Protein AF-A0A930T914-F1 (afdb_monomer)

Nearest PDB structures (foldseek):
  5yo5-assembly7_G  TM=3.899E-01  e=2.264E+00  Escherichia coli
  6xyn-assembly1_A-2  TM=3.194E-01  e=8.090E+00  Escherichia coli
  5jef-assembly1_A  TM=2.740E-01  e=6.271E+00  Escherichia coli K-12
  5iji-assembly1_A  TM=2.036E-01  e=5.382E+00  Escherichia coli

Foldseek 3Di:
DDPLLVVLVVLLVQLLVDDQPDPSNVVSLVVSVVSLVVVVLADDDDDDPPVLVVLLVVLLVVLSVVCSHPVNPPDDVVVHGPRVVSNVSSVVSSVVSVVVVVVVVVVVVVVPPPDDDPDDVVVPPQDDFDPVLVVVLVVVLLVCLACVVVCQQQVQAQDPQSLRTLSLVCCCCPVVVDDLVVSCVRSVHDSVSSVVSCVPPSVVVSVVSCVVRVCSDDPPPPD

Secondary structure (DSSP, 8-state):
--HHHHHHHHHHHHHHHSPTT-HHHHHHHHHHHHHHHHTT-S---SS--HHHHHHHHHHHHHHHHHHHHHHHHH--TTT--HHHHHHHHHHHHHHHHHHHHHHHHHHHHHHT-SS-----TTTTS-----HHHHHHHHHHHHHHHHH-TTSHHHH-EETTEEEEEHHHHHIIIIIS---HHHHHHHHTS-HHHHHHHIIIIIHHHHHHHHHHH---S------

Solvent-accessible surface area (backbone atoms only — not comparable to full-atom values): 12942 Å² total; per-residue (Å²): 130,62,67,68,55,53,53,52,50,54,40,48,54,56,28,61,72,38,61,86,90,34,72,64,22,55,51,37,47,52,52,44,52,50,54,52,65,71,62,74,73,66,75,72,79,75,95,63,58,75,66,53,51,52,32,43,54,54,16,48,50,49,43,54,55,53,39,76,77,38,47,80,80,72,62,56,77,90,82,45,52,65,68,61,53,50,36,51,50,32,54,52,40,26,54,49,40,51,50,47,55,51,50,52,52,50,56,50,54,66,69,64,75,67,75,95,69,93,78,59,74,74,84,67,56,75,64,79,78,51,66,67,59,54,52,50,40,49,52,50,49,55,47,44,55,73,63,34,87,85,39,63,34,54,71,43,39,56,84,87,42,66,63,41,9,33,27,56,52,45,45,40,43,74,73,68,62,50,51,64,68,56,52,18,65,72,39,71,48,55,48,69,59,50,57,53,44,35,71,72,43,40,51,50,56,51,46,53,51,40,68,78,62,49,66,77,58,78,77,80,78,84,123

Mean predicted aligned error: 17.09 Å

Radius of gyration: 27.43 Å; Cα contacts (8 Å, |Δi|>4): 163; chains: 1; bounding box: 50×57×72 Å

pLDDT: mean 84.96, std 15.15, range [31.19, 97.81]

Structure (mmCIF, N/CA/C/O backbone):
data_AF-A0A930T914-F1
#
_entry.id   AF-A0A930T914-F1
#
loop_
_atom_site.group_PDB
_atom_site.id
_atom_site.type_symbol
_atom_site.label_atom_id
_atom_site.label_alt_id
_atom_site.label_comp_id
_atom_site.label_asym_id
_atom_site.label_entity_id
_atom_site.label_seq_id
_atom_site.pdbx_PDB_ins_code
_atom_site.Cartn_x
_atom_site.Cartn_y
_atom_site.Cartn_z
_atom_site.occupancy
_atom_site.B_iso_or_equiv
_atom_site.auth_seq_id
_atom_site.auth_comp_id
_atom_site.auth_asym_id
_atom_site.auth_atom_id
_atom_site.pdbx_PDB_model_num
ATOM 1 N N . MET A 1 1 ? 21.175 -7.916 -32.414 1.00 54.41 1 MET A N 1
ATOM 2 C CA . MET A 1 1 ? 19.823 -7.961 -31.813 1.00 54.41 1 MET A CA 1
ATOM 3 C C . MET A 1 1 ? 20.025 -8.179 -30.327 1.00 54.41 1 MET A C 1
ATOM 5 O O . MET A 1 1 ? 20.777 -9.067 -29.967 1.00 54.41 1 MET A O 1
ATOM 9 N N . ASP A 1 2 ? 19.484 -7.293 -29.503 1.00 83.06 2 ASP A N 1
ATOM 10 C CA . ASP A 1 2 ? 19.687 -7.258 -28.051 1.00 83.06 2 ASP A CA 1
ATOM 11 C C . ASP A 1 2 ? 19.018 -8.478 -27.388 1.00 83.06 2 ASP A C 1
ATOM 13 O O . ASP A 1 2 ? 17.810 -8.666 -27.541 1.00 83.06 2 ASP A O 1
ATOM 17 N N . GLU A 1 3 ? 19.802 -9.324 -26.713 1.00 88.44 3 GLU A N 1
ATOM 18 C CA . GLU A 1 3 ? 19.377 -10.609 -26.127 1.00 88.44 3 GLU A CA 1
ATOM 19 C C . GLU A 1 3 ? 18.176 -10.449 -25.185 1.00 88.44 3 GLU A C 1
ATOM 21 O O . GLU A 1 3 ? 17.218 -11.222 -25.247 1.00 88.44 3 GLU A O 1
ATOM 26 N N . LEU A 1 4 ? 18.154 -9.356 -24.416 1.00 89.88 4 LEU A N 1
ATOM 27 C CA . LEU A 1 4 ? 17.032 -8.996 -23.554 1.00 89.88 4 LEU A CA 1
ATOM 28 C C . LEU A 1 4 ? 15.745 -8.760 -24.357 1.00 89.88 4 LEU A C 1
ATOM 30 O O . LEU A 1 4 ? 14.671 -9.210 -23.966 1.00 89.88 4 LEU A O 1
ATOM 34 N N . ASN A 1 5 ? 15.829 -8.067 -25.496 1.00 89.44 5 ASN A N 1
ATOM 35 C CA . ASN A 1 5 ? 14.653 -7.796 -26.326 1.00 89.44 5 ASN A CA 1
ATOM 36 C C . ASN A 1 5 ? 14.109 -9.073 -26.977 1.00 89.44 5 ASN A C 1
ATOM 38 O O . ASN A 1 5 ? 12.898 -9.182 -27.168 1.00 89.44 5 ASN A O 1
ATOM 42 N N . LEU A 1 6 ? 14.976 -10.038 -27.298 1.00 90.25 6 LEU A N 1
ATOM 43 C CA . LEU A 1 6 ? 14.548 -11.347 -27.789 1.00 90.25 6 LEU A CA 1
ATOM 44 C C . LEU A 1 6 ? 13.853 -12.150 -26.682 1.00 90.25 6 LEU A C 1
ATOM 46 O O . LEU A 1 6 ? 12.760 -12.669 -26.904 1.00 90.25 6 LEU A O 1
ATOM 50 N N . GLN A 1 7 ? 14.436 -12.186 -25.481 1.00 94.06 7 GLN A N 1
ATOM 51 C CA . GLN A 1 7 ? 13.843 -12.853 -24.322 1.00 94.06 7 GLN A CA 1
ATOM 52 C C . GLN A 1 7 ? 12.466 -12.273 -23.976 1.00 94.06 7 GLN A C 1
ATOM 54 O O . GLN A 1 7 ? 11.507 -13.018 -23.782 1.00 94.06 7 GLN A O 1
ATOM 59 N N . LEU A 1 8 ? 12.339 -10.942 -23.951 1.00 93.12 8 LEU A N 1
ATOM 60 C CA . LEU A 1 8 ? 11.068 -10.272 -23.678 1.00 93.12 8 LEU A CA 1
ATOM 61 C C . LEU A 1 8 ? 10.014 -10.595 -24.740 1.00 93.12 8 LEU A C 1
ATOM 63 O O . LEU A 1 8 ? 8.863 -10.826 -24.391 1.00 93.12 8 LEU A O 1
ATOM 67 N N . ARG A 1 9 ? 10.392 -10.684 -26.022 1.00 91.81 9 ARG A N 1
ATOM 68 C CA . ARG A 1 9 ? 9.462 -11.089 -27.090 1.00 91.81 9 ARG A CA 1
ATOM 69 C C . ARG A 1 9 ? 8.908 -12.497 -26.879 1.00 91.81 9 ARG A C 1
ATOM 71 O O . ARG A 1 9 ? 7.701 -12.676 -27.015 1.00 91.81 9 ARG A O 1
ATOM 78 N N . LEU A 1 10 ? 9.757 -13.461 -26.524 1.00 93.75 10 LEU A N 1
ATOM 79 C CA . LEU A 1 10 ? 9.321 -14.835 -26.247 1.00 93.75 10 LEU A CA 1
ATOM 80 C C . LEU A 1 10 ? 8.371 -14.890 -25.044 1.00 93.75 10 LEU A C 1
ATOM 82 O O . LEU A 1 10 ? 7.327 -15.531 -25.114 1.00 93.75 10 LEU A O 1
ATOM 86 N N . LEU A 1 11 ? 8.685 -14.155 -23.974 1.00 94.56 11 LEU A N 1
ATOM 87 C CA . LEU A 1 11 ? 7.829 -14.079 -22.786 1.00 94.56 11 LEU A CA 1
ATOM 88 C C . LEU A 1 11 ? 6.469 -13.439 -23.090 1.00 94.56 11 LEU A C 1
ATOM 90 O O . LEU A 1 11 ? 5.456 -13.880 -22.562 1.00 94.56 11 LEU A O 1
ATOM 94 N N . ILE A 1 12 ? 6.416 -12.431 -23.962 1.00 93.38 12 ILE A N 1
ATOM 95 C CA . ILE A 1 12 ? 5.148 -11.813 -24.379 1.00 93.38 12 ILE A CA 1
ATOM 96 C C . ILE A 1 12 ? 4.315 -12.788 -25.209 1.00 93.38 12 ILE A C 1
ATOM 98 O O . ILE A 1 12 ? 3.110 -12.888 -24.999 1.00 93.38 12 ILE A O 1
ATOM 102 N N . GLN A 1 13 ? 4.939 -13.528 -26.130 1.00 93.06 13 GLN A N 1
ATOM 103 C CA . GLN A 1 13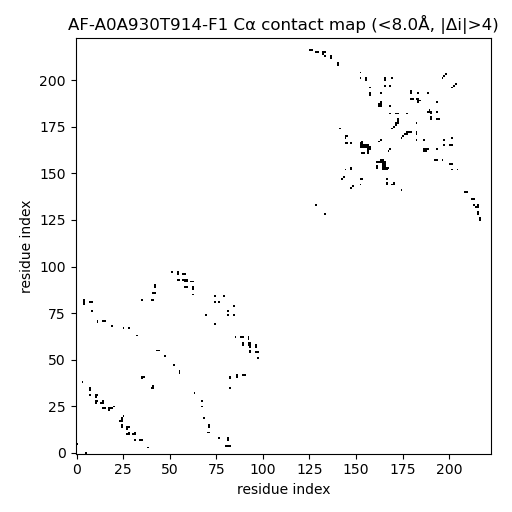 ? 4.245 -14.570 -26.891 1.00 93.06 13 GLN A CA 1
ATOM 104 C C . GLN A 1 13 ? 3.670 -15.645 -25.965 1.00 93.06 13 GLN A C 1
ATOM 106 O O . GLN A 1 13 ? 2.521 -16.045 -26.138 1.00 93.06 13 GLN A O 1
ATOM 111 N N . GLU A 1 14 ? 4.432 -16.058 -24.950 1.00 94.00 14 GLU A N 1
ATOM 112 C CA . GLU A 1 14 ? 3.956 -16.973 -23.914 1.00 94.00 14 GLU A CA 1
ATOM 113 C C . GLU A 1 14 ? 2.756 -16.380 -23.156 1.00 94.00 14 GLU A C 1
ATOM 115 O O . GLU A 1 14 ? 1.712 -17.023 -23.064 1.00 94.00 14 GLU A O 1
ATOM 120 N N . VAL A 1 15 ? 2.857 -15.135 -22.678 1.00 93.38 15 VAL A N 1
ATOM 121 C CA . VAL A 1 15 ? 1.758 -14.426 -21.997 1.00 93.38 15 VAL A CA 1
ATOM 122 C C . VAL A 1 15 ? 0.490 -14.415 -22.851 1.00 93.38 15 VAL A C 1
ATOM 124 O O . VAL A 1 15 ? -0.580 -14.765 -22.355 1.00 93.38 15 VAL A O 1
ATOM 127 N N . CYS A 1 16 ? 0.608 -14.062 -24.131 1.00 92.19 16 CYS A N 1
ATOM 128 C CA . CYS A 1 16 ? -0.533 -13.924 -25.035 1.00 92.19 16 CYS A CA 1
ATOM 129 C C . CYS A 1 16 ? -1.087 -15.255 -25.554 1.00 92.19 16 CYS A C 1
ATOM 131 O O . CYS A 1 16 ? -2.141 -15.264 -26.184 1.00 92.19 16 CYS A O 1
ATOM 133 N N . SER A 1 17 ? -0.419 -16.376 -25.268 1.00 93.06 17 SER A N 1
ATOM 134 C CA . SER A 1 17 ? -0.943 -17.717 -25.549 1.00 93.06 17 SER A CA 1
ATOM 135 C C . SER A 1 17 ? -1.957 -18.201 -24.504 1.00 93.06 17 SER A C 1
ATOM 137 O O . SER A 1 17 ? -2.730 -19.122 -24.769 1.00 93.06 17 SER A O 1
ATOM 139 N N . TYR A 1 18 ? -1.979 -17.583 -23.317 1.00 92.75 18 TYR A N 1
ATOM 140 C CA . TYR A 1 18 ? -2.884 -17.948 -22.231 1.00 92.75 18 TYR A CA 1
ATOM 141 C C . TYR A 1 18 ? -4.142 -17.076 -22.204 1.00 92.75 18 TYR A C 1
ATOM 143 O O . TYR A 1 18 ? -4.105 -15.883 -22.495 1.00 92.75 18 TYR A O 1
ATOM 151 N N . ALA A 1 19 ? -5.258 -17.657 -21.754 1.00 88.00 19 ALA A N 1
ATOM 152 C CA . ALA A 1 19 ? -6.490 -16.907 -21.534 1.00 88.00 19 ALA A CA 1
ATOM 153 C C . ALA A 1 19 ? -6.285 -15.805 -20.469 1.00 88.00 19 ALA A C 1
ATOM 155 O O . ALA A 1 19 ? -5.684 -16.094 -19.416 1.00 88.00 19 ALA A O 1
ATOM 156 N N . PRO A 1 20 ? -6.813 -14.582 -20.688 1.00 83.50 20 PRO A N 1
ATOM 157 C CA . PRO A 1 20 ? -6.762 -13.507 -19.702 1.00 83.50 20 PRO A CA 1
ATOM 158 C C . PRO A 1 20 ? -7.275 -13.964 -18.330 1.00 83.50 20 PRO A C 1
ATOM 160 O O . PRO A 1 20 ? -8.190 -14.779 -18.231 1.00 83.50 20 PRO A O 1
ATOM 163 N N . ALA A 1 21 ? -6.662 -13.458 -17.258 1.00 80.50 21 ALA A N 1
ATOM 164 C CA . ALA A 1 21 ? -6.973 -13.782 -15.857 1.00 80.50 21 ALA A CA 1
ATOM 165 C C . ALA A 1 21 ? -6.727 -15.241 -15.397 1.00 80.50 21 ALA A C 1
ATOM 167 O O . ALA A 1 21 ? -6.875 -15.541 -14.205 1.00 80.50 21 ALA A O 1
ATOM 168 N N . SER A 1 22 ? -6.264 -16.140 -16.273 1.00 90.12 22 SER A N 1
ATOM 169 C CA . SER A 1 22 ? -5.837 -17.485 -15.866 1.00 90.12 22 SER A CA 1
ATOM 170 C C . SER A 1 22 ? -4.633 -17.450 -14.909 1.00 90.12 22 SER A C 1
ATOM 172 O O . SER A 1 22 ? -3.899 -16.460 -14.792 1.00 90.12 22 SER A O 1
ATOM 174 N N . ARG A 1 23 ? -4.409 -18.546 -14.172 1.00 90.94 23 ARG A N 1
ATOM 175 C CA . ARG A 1 23 ? -3.237 -18.671 -13.288 1.00 90.94 23 ARG A CA 1
ATOM 176 C C . ARG A 1 23 ? -1.934 -18.615 -14.093 1.00 90.94 23 ARG A C 1
ATOM 178 O O . ARG A 1 23 ? -0.995 -17.951 -13.664 1.00 90.94 23 ARG A O 1
ATOM 185 N N . GLN A 1 24 ? -1.917 -19.271 -15.247 1.00 91.81 24 GLN A N 1
ATOM 186 C CA . GLN A 1 24 ? -0.792 -19.340 -16.172 1.00 91.81 24 GLN A CA 1
ATOM 187 C C . GLN A 1 24 ? -0.463 -17.954 -16.729 1.00 91.81 24 GLN A C 1
ATOM 189 O O . GLN A 1 24 ? 0.686 -17.531 -16.653 1.00 91.81 24 GLN A O 1
ATOM 194 N N . TYR A 1 25 ? -1.482 -17.196 -17.150 1.00 90.69 25 TYR A N 1
ATOM 195 C CA . TYR A 1 25 ? -1.320 -15.806 -17.578 1.00 90.69 25 TYR A CA 1
ATOM 196 C C . TYR A 1 25 ? -0.662 -14.953 -16.486 1.00 90.69 25 TYR A C 1
ATOM 198 O O . TYR A 1 25 ? 0.358 -14.307 -16.720 1.00 90.69 25 TYR A O 1
ATOM 206 N N . ARG A 1 26 ? -1.176 -15.011 -15.248 1.00 89.62 26 ARG A N 1
ATOM 207 C CA . ARG A 1 26 ? -0.593 -14.267 -14.115 1.00 89.62 26 ARG A CA 1
ATOM 208 C C . ARG A 1 26 ? 0.855 -14.671 -13.831 1.00 89.62 26 ARG A C 1
ATOM 210 O O . ARG A 1 26 ? 1.675 -13.816 -13.507 1.00 89.62 26 ARG A O 1
ATOM 217 N N . GLN A 1 27 ? 1.184 -15.958 -13.931 1.00 91.94 27 GLN A N 1
ATOM 218 C CA . GLN A 1 27 ? 2.552 -16.445 -13.735 1.00 91.94 27 GLN A CA 1
ATOM 219 C C . GLN A 1 27 ? 3.498 -15.955 -14.839 1.00 91.94 27 GLN A C 1
ATOM 221 O O . GLN A 1 27 ? 4.574 -15.449 -14.516 1.00 91.94 27 GLN A O 1
ATOM 226 N N . ALA A 1 28 ? 3.082 -16.040 -16.103 1.00 92.62 28 ALA A N 1
ATOM 227 C CA . ALA A 1 28 ? 3.863 -15.596 -17.254 1.00 92.62 28 ALA A CA 1
ATOM 228 C C . ALA A 1 28 ? 4.108 -14.076 -17.226 1.00 92.62 28 ALA A C 1
ATOM 230 O O . ALA A 1 28 ? 5.249 -13.629 -17.359 1.00 92.62 28 ALA A O 1
ATOM 231 N N . VAL A 1 29 ? 3.074 -13.278 -16.927 1.00 92.00 29 VAL A N 1
ATOM 232 C CA . VAL A 1 29 ? 3.199 -11.817 -16.779 1.00 92.00 29 VAL A CA 1
ATOM 233 C C . VAL A 1 29 ? 4.169 -11.466 -15.652 1.00 92.00 29 VAL A C 1
ATOM 235 O O . VAL A 1 29 ? 5.064 -10.645 -15.840 1.00 92.00 29 VAL A O 1
ATOM 238 N N . ASN A 1 30 ? 4.051 -12.116 -14.490 1.00 91.56 30 ASN A N 1
ATOM 239 C CA . ASN A 1 30 ? 4.968 -11.884 -13.373 1.00 91.56 30 ASN A CA 1
ATOM 240 C C . ASN A 1 30 ? 6.416 -12.256 -13.714 1.00 91.56 30 ASN A C 1
ATOM 242 O O . ASN A 1 30 ? 7.343 -11.581 -13.267 1.00 91.56 30 ASN A O 1
ATOM 246 N N . ASN A 1 31 ? 6.631 -13.316 -14.497 1.00 92.19 31 ASN A N 1
ATOM 247 C CA . ASN A 1 31 ? 7.965 -13.692 -14.956 1.00 92.19 31 ASN A CA 1
ATOM 248 C C . ASN A 1 31 ? 8.567 -12.605 -15.859 1.00 92.19 31 ASN A C 1
ATOM 250 O O . ASN A 1 31 ? 9.677 -12.134 -15.615 1.00 92.19 31 ASN A O 1
ATOM 254 N N . MET A 1 32 ? 7.791 -12.134 -16.835 1.00 93.69 32 MET A N 1
ATOM 255 C CA . MET A 1 32 ? 8.182 -11.036 -17.716 1.00 93.69 32 MET A CA 1
ATOM 256 C C . MET A 1 32 ? 8.522 -9.758 -16.936 1.00 93.69 32 MET A C 1
ATOM 258 O O . MET A 1 32 ? 9.586 -9.177 -17.148 1.00 93.69 32 MET A O 1
ATOM 262 N N . LEU A 1 33 ? 7.677 -9.355 -15.982 1.00 91.69 33 LEU A N 1
ATOM 263 C CA . LEU A 1 33 ? 7.922 -8.186 -15.129 1.00 91.69 33 LEU A CA 1
ATOM 264 C C . LEU A 1 33 ? 9.230 -8.307 -14.335 1.00 91.69 33 LEU A C 1
ATOM 266 O O . LEU A 1 33 ? 9.988 -7.342 -14.257 1.00 91.69 33 LEU A O 1
ATOM 270 N N . ARG A 1 34 ? 9.551 -9.493 -13.803 1.00 92.69 34 ARG A N 1
ATOM 271 C CA . ARG A 1 34 ? 10.827 -9.726 -13.101 1.00 92.69 34 ARG A CA 1
ATOM 272 C C . ARG A 1 34 ? 12.037 -9.561 -14.013 1.00 92.69 34 ARG A C 1
ATOM 274 O O . ARG A 1 34 ? 13.038 -9.009 -13.566 1.00 92.69 34 ARG A O 1
ATOM 281 N N . VAL A 1 35 ? 11.962 -10.031 -15.260 1.00 92.81 35 VAL A N 1
ATOM 282 C CA . VAL A 1 35 ? 13.047 -9.867 -16.243 1.00 92.81 35 VAL A CA 1
ATOM 283 C C . VAL A 1 35 ? 13.274 -8.386 -16.545 1.00 92.81 35 VAL A C 1
ATOM 285 O O . VAL A 1 35 ? 14.413 -7.924 -16.519 1.00 92.81 35 VAL A O 1
ATOM 288 N N . ILE A 1 36 ? 12.198 -7.619 -16.743 1.00 91.62 36 ILE A N 1
ATOM 289 C CA . ILE A 1 36 ? 12.276 -6.171 -16.991 1.00 91.62 36 ILE A CA 1
ATOM 290 C C . ILE A 1 36 ? 12.912 -5.455 -15.795 1.00 91.62 36 ILE A C 1
ATOM 292 O O . ILE A 1 36 ? 13.871 -4.707 -15.972 1.00 91.62 36 ILE A O 1
ATOM 296 N N . LEU A 1 37 ? 12.436 -5.728 -14.577 1.00 90.12 37 LEU A N 1
ATOM 297 C CA . LEU A 1 37 ? 12.942 -5.106 -13.348 1.00 90.12 37 LEU A CA 1
ATOM 298 C C . LEU A 1 37 ? 14.424 -5.411 -13.099 1.00 90.12 37 LEU A C 1
ATOM 300 O O . LEU A 1 37 ? 15.195 -4.516 -12.765 1.00 90.12 37 LEU A O 1
ATOM 304 N N . ARG A 1 38 ? 14.847 -6.661 -13.315 1.00 92.44 38 ARG A N 1
ATOM 305 C CA . ARG A 1 38 ? 16.246 -7.081 -13.133 1.00 92.44 38 ARG A CA 1
ATOM 306 C C . ARG A 1 38 ? 17.182 -6.587 -14.228 1.00 92.44 38 ARG A C 1
ATOM 308 O O . ARG A 1 38 ? 18.391 -6.621 -14.033 1.00 92.44 38 ARG A O 1
ATOM 315 N N . SER A 1 39 ? 16.651 -6.133 -15.362 1.00 91.19 39 SER A N 1
ATOM 316 C CA . SER A 1 39 ? 17.482 -5.666 -16.471 1.00 91.19 39 SER A CA 1
ATOM 317 C C . SER A 1 39 ? 18.280 -4.403 -16.145 1.00 91.19 39 SER A C 1
ATOM 319 O O . SER A 1 39 ? 19.276 -4.140 -16.810 1.00 91.19 39 SER A O 1
ATOM 321 N N . GLY A 1 40 ? 17.829 -3.592 -15.178 1.00 89.56 40 GLY A N 1
ATOM 322 C CA . GLY A 1 40 ? 18.419 -2.281 -14.889 1.00 89.56 40 GLY A CA 1
ATOM 323 C C . GLY A 1 40 ? 18.239 -1.247 -16.012 1.00 89.56 40 GLY A C 1
ATOM 324 O O . GLY A 1 40 ? 18.857 -0.190 -15.970 1.00 89.56 40 GLY A O 1
ATOM 325 N N . ARG A 1 41 ? 17.407 -1.535 -17.026 1.00 91.56 41 ARG A N 1
ATOM 326 C CA . ARG A 1 41 ? 17.217 -0.693 -18.227 1.00 91.56 41 ARG A CA 1
ATOM 327 C C . ARG A 1 41 ? 15.860 0.007 -18.285 1.00 91.56 41 ARG A C 1
ATOM 329 O O . ARG A 1 41 ? 15.444 0.493 -19.342 1.00 91.56 41 ARG A O 1
ATOM 336 N N . ILE A 1 42 ? 15.167 0.038 -17.152 1.00 93.44 42 ILE A N 1
ATOM 337 C CA . ILE A 1 42 ? 13.964 0.843 -16.979 1.00 93.44 42 ILE A CA 1
ATOM 338 C C . ILE A 1 42 ? 14.386 2.309 -16.967 1.00 93.44 42 ILE A C 1
ATOM 340 O O . ILE A 1 42 ? 15.343 2.683 -16.289 1.00 93.44 42 ILE A O 1
ATOM 344 N N . TRP A 1 43 ? 13.691 3.123 -17.755 1.00 93.81 43 TRP A N 1
ATOM 345 C CA . TRP A 1 43 ? 13.907 4.562 -17.760 1.00 93.81 43 TRP A CA 1
ATOM 346 C C . TRP A 1 43 ? 13.696 5.129 -16.354 1.00 93.81 43 TRP A C 1
ATOM 348 O O . TRP A 1 43 ? 12.701 4.813 -15.713 1.00 93.81 43 TRP A O 1
ATOM 358 N N . ARG A 1 44 ? 14.607 5.995 -15.908 1.00 90.12 44 ARG A N 1
ATOM 359 C CA . ARG A 1 44 ? 14.475 6.780 -14.679 1.00 90.12 44 ARG A CA 1
ATOM 360 C C . ARG A 1 44 ? 14.642 8.267 -15.005 1.00 90.12 44 ARG A C 1
ATOM 362 O O . ARG A 1 44 ? 15.438 8.595 -15.895 1.00 90.12 44 ARG A O 1
ATOM 369 N N . PRO A 1 45 ? 13.919 9.168 -14.317 1.00 86.62 45 PRO A N 1
ATOM 370 C CA . PRO A 1 45 ? 14.198 10.595 -14.394 1.00 86.62 45 PRO A CA 1
ATOM 371 C C . PRO A 1 45 ? 15.622 10.878 -13.891 1.00 86.62 45 PRO A C 1
ATOM 373 O O . PRO A 1 45 ? 16.227 10.075 -13.176 1.00 86.62 45 PRO A O 1
ATOM 376 N N . ARG A 1 46 ? 16.190 12.020 -14.294 1.00 80.81 46 ARG A N 1
ATOM 377 C CA . ARG A 1 46 ? 17.425 12.506 -13.658 1.00 80.81 46 ARG A CA 1
ATOM 378 C C . ARG A 1 46 ? 17.134 12.753 -12.179 1.00 80.81 46 ARG A C 1
ATOM 380 O O . ARG A 1 46 ? 16.010 13.117 -11.872 1.00 80.81 46 ARG A O 1
ATOM 387 N N . ALA A 1 47 ? 18.132 12.541 -11.317 1.00 67.38 47 ALA A N 1
ATOM 388 C CA . ALA A 1 47 ? 17.996 12.678 -9.866 1.00 67.38 47 ALA A CA 1
ATOM 389 C C . ALA A 1 47 ? 17.200 13.944 -9.508 1.00 67.38 47 ALA A C 1
ATOM 391 O O . ALA A 1 47 ? 17.680 15.058 -9.730 1.00 67.38 47 ALA A O 1
ATOM 392 N N . GLY A 1 48 ? 15.971 13.726 -9.045 1.00 64.62 48 GLY A N 1
ATOM 393 C CA . GLY A 1 48 ? 15.022 14.755 -8.648 1.00 64.62 48 GLY A CA 1
ATOM 394 C C . GLY A 1 48 ? 14.953 14.874 -7.131 1.00 64.62 48 GLY A C 1
ATOM 395 O O . GLY A 1 48 ? 15.697 14.211 -6.403 1.00 64.62 48 GLY A O 1
ATOM 396 N N . ASP A 1 49 ? 14.063 15.731 -6.645 1.00 72.94 49 ASP A N 1
ATOM 397 C CA . ASP A 1 49 ? 13.747 15.781 -5.220 1.00 72.94 49 ASP A CA 1
ATOM 398 C C . ASP A 1 49 ? 12.954 14.533 -4.766 1.00 72.94 49 ASP A C 1
ATOM 400 O O . ASP A 1 49 ? 12.571 13.669 -5.560 1.00 72.94 49 ASP A O 1
ATOM 404 N N . VAL A 1 50 ? 12.703 14.422 -3.458 1.00 75.88 50 VAL A N 1
ATOM 405 C CA . VAL A 1 50 ? 11.960 13.290 -2.870 1.00 75.88 50 VAL A CA 1
ATOM 406 C C . VAL A 1 50 ? 10.564 13.132 -3.494 1.00 75.88 50 VAL A C 1
ATOM 408 O O . VAL A 1 50 ? 10.067 12.012 -3.607 1.00 75.88 50 VAL A O 1
ATOM 411 N N . TYR A 1 51 ? 9.931 14.223 -3.937 1.00 77.88 51 TYR A N 1
ATOM 412 C CA . TYR A 1 51 ? 8.610 14.167 -4.564 1.00 77.88 51 TYR A CA 1
ATOM 413 C C . TYR A 1 51 ? 8.665 13.554 -5.960 1.00 77.88 51 TYR A C 1
ATOM 415 O O . TYR A 1 51 ? 7.774 12.782 -6.322 1.00 77.88 51 TYR A O 1
ATOM 423 N N . GLU A 1 52 ? 9.699 13.863 -6.738 1.00 80.69 52 GLU A N 1
ATOM 424 C CA . GLU A 1 52 ? 9.899 13.255 -8.050 1.00 80.69 52 GLU A CA 1
ATOM 425 C C . GLU A 1 52 ? 10.148 11.743 -7.956 1.00 80.69 52 GLU A C 1
ATOM 427 O O . GLU A 1 52 ? 9.624 11.005 -8.791 1.00 80.69 52 GLU A O 1
ATOM 432 N N . GLU A 1 53 ? 10.852 11.264 -6.923 1.00 84.62 53 GLU A N 1
ATOM 433 C CA . GLU A 1 53 ? 11.034 9.820 -6.696 1.00 84.62 53 GLU A CA 1
ATOM 434 C C . GLU A 1 53 ? 9.703 9.135 -6.345 1.00 84.62 53 GLU A C 1
ATOM 436 O O . GLU A 1 53 ? 9.376 8.090 -6.907 1.00 84.62 53 GLU A O 1
ATOM 441 N N . ILE A 1 54 ? 8.874 9.753 -5.493 1.00 86.69 54 ILE A N 1
ATOM 442 C CA . ILE A 1 54 ? 7.531 9.235 -5.175 1.00 86.69 54 ILE A CA 1
ATOM 443 C C . ILE A 1 54 ? 6.665 9.157 -6.442 1.00 86.69 54 ILE A C 1
ATOM 445 O O . ILE A 1 54 ? 6.001 8.147 -6.682 1.00 86.69 54 ILE A O 1
ATOM 449 N N . CYS A 1 55 ? 6.691 10.197 -7.282 1.00 88.75 55 CYS A N 1
ATOM 450 C CA . CYS A 1 55 ? 5.953 10.208 -8.548 1.00 88.75 55 CYS A CA 1
ATOM 451 C C . CYS A 1 55 ? 6.457 9.131 -9.516 1.00 88.75 55 CYS A C 1
ATOM 453 O O . CYS A 1 55 ? 5.667 8.546 -10.259 1.00 88.75 55 CYS A O 1
ATOM 455 N N . TYR A 1 56 ? 7.763 8.869 -9.525 1.00 92.94 56 TYR A N 1
ATOM 456 C CA . TYR A 1 56 ? 8.360 7.818 -10.337 1.00 92.94 56 TYR A CA 1
ATOM 457 C C . TYR A 1 56 ? 7.900 6.422 -9.902 1.00 92.94 56 TYR A C 1
ATOM 459 O O . TYR A 1 56 ? 7.445 5.649 -10.748 1.00 92.94 56 TYR A O 1
ATOM 467 N N . GLU A 1 57 ? 7.960 6.111 -8.607 1.00 91.94 57 GLU A N 1
ATOM 468 C CA . GLU A 1 57 ? 7.537 4.807 -8.083 1.00 91.94 57 GLU A CA 1
ATOM 469 C C . GLU A 1 57 ? 6.035 4.564 -8.325 1.00 91.94 57 GLU A C 1
ATOM 471 O O . GLU A 1 57 ? 5.633 3.492 -8.786 1.00 91.94 57 GLU A O 1
ATOM 476 N N . GLU A 1 58 ? 5.193 5.583 -8.133 1.00 92.75 58 GLU A N 1
ATOM 477 C CA . GLU A 1 58 ? 3.760 5.514 -8.446 1.00 92.75 58 GLU A CA 1
ATOM 478 C C . GLU A 1 58 ? 3.507 5.274 -9.946 1.00 92.75 58 GLU A C 1
ATOM 480 O O . GLU A 1 58 ? 2.702 4.418 -10.336 1.00 92.75 58 GLU A O 1
ATOM 485 N N . ALA A 1 59 ? 4.235 5.984 -10.811 1.00 95.06 59 ALA A N 1
ATOM 486 C CA . ALA A 1 59 ? 4.141 5.804 -12.253 1.00 95.06 59 ALA A CA 1
ATOM 487 C C . ALA A 1 59 ? 4.597 4.410 -12.699 1.00 95.06 59 ALA A C 1
ATOM 489 O O . ALA A 1 59 ? 3.980 3.811 -13.590 1.00 95.06 59 ALA A O 1
ATOM 490 N N . LEU A 1 60 ? 5.645 3.869 -12.075 1.00 94.81 60 LEU A N 1
ATOM 491 C CA . LEU A 1 60 ? 6.133 2.518 -12.327 1.00 94.81 60 LEU A CA 1
ATOM 492 C C . LEU A 1 60 ? 5.073 1.478 -11.964 1.00 94.81 60 LEU A C 1
ATOM 494 O O . LEU A 1 60 ? 4.737 0.636 -12.804 1.00 94.81 60 LEU A O 1
ATOM 498 N N . HIS A 1 61 ? 4.479 1.582 -10.774 1.00 92.94 61 HIS A N 1
ATOM 499 C CA . HIS A 1 61 ? 3.405 0.692 -10.337 1.00 92.94 61 HIS A CA 1
ATOM 500 C C . HIS A 1 61 ? 2.198 0.729 -11.276 1.00 92.94 61 HIS A C 1
ATOM 502 O O . HIS A 1 61 ? 1.750 -0.323 -11.739 1.00 92.94 61 HIS A O 1
ATOM 508 N N . LYS A 1 62 ? 1.702 1.922 -11.623 1.00 94.69 62 LYS A N 1
ATOM 509 C CA . LYS A 1 62 ? 0.570 2.081 -12.551 1.00 94.69 62 LYS A CA 1
ATOM 510 C C . LYS A 1 62 ? 0.877 1.528 -13.937 1.00 94.69 62 LYS A C 1
ATOM 512 O O . LYS A 1 62 ? 0.038 0.848 -14.527 1.00 94.69 62 LYS A O 1
ATOM 517 N N . THR A 1 63 ? 2.089 1.754 -14.443 1.00 94.50 63 THR A N 1
ATOM 518 C CA . THR A 1 63 ? 2.521 1.216 -15.740 1.00 94.50 63 THR A CA 1
ATOM 519 C C . THR A 1 63 ? 2.531 -0.310 -15.721 1.00 94.50 63 THR A C 1
ATOM 521 O O . THR A 1 63 ? 1.959 -0.935 -16.612 1.00 94.50 63 THR A O 1
ATOM 524 N N . MET A 1 64 ? 3.116 -0.924 -14.687 1.00 93.06 64 MET A N 1
ATOM 525 C CA . MET A 1 64 ? 3.135 -2.381 -14.530 1.00 93.06 64 MET A CA 1
ATOM 526 C C . MET A 1 64 ? 1.724 -2.956 -14.381 1.00 93.06 64 MET A C 1
ATOM 528 O O . MET A 1 64 ? 1.404 -3.958 -15.020 1.00 93.06 64 MET A O 1
ATOM 532 N N . PHE A 1 65 ? 0.866 -2.309 -13.590 1.00 92.19 65 PHE A N 1
ATOM 533 C CA . PHE A 1 65 ? -0.518 -2.726 -13.389 1.00 92.19 65 PHE A CA 1
ATOM 534 C C . PHE A 1 65 ? -1.315 -2.696 -14.696 1.00 92.19 65 PHE A C 1
ATOM 536 O O . PHE A 1 65 ? -1.867 -3.721 -15.102 1.00 92.19 65 PHE A O 1
ATOM 543 N N . ASN A 1 66 ? -1.301 -1.566 -15.407 1.00 91.06 66 ASN A N 1
ATOM 544 C CA . ASN A 1 66 ? -1.976 -1.417 -16.699 1.00 91.06 66 ASN A CA 1
ATOM 545 C C . ASN A 1 66 ? -1.477 -2.449 -17.715 1.00 91.06 66 ASN A C 1
ATOM 547 O O . ASN A 1 66 ? -2.248 -2.994 -18.510 1.00 91.06 66 ASN A O 1
ATOM 551 N N . LEU A 1 67 ? -0.182 -2.752 -17.670 1.00 89.50 67 LEU A N 1
ATOM 552 C CA . LEU A 1 67 ? 0.429 -3.740 -18.538 1.00 89.50 67 LEU A CA 1
ATOM 553 C C . LEU A 1 67 ? -0.107 -5.146 -18.287 1.00 89.50 67 LEU A C 1
ATOM 555 O O . LEU A 1 67 ? -0.386 -5.858 -19.251 1.00 89.50 67 LEU A O 1
ATOM 559 N N . THR A 1 68 ? -0.314 -5.533 -17.022 1.00 86.88 68 THR A N 1
ATOM 560 C CA . THR A 1 68 ? -0.883 -6.852 -16.700 1.00 86.88 68 THR A CA 1
ATOM 561 C C . THR A 1 68 ? -2.235 -7.092 -17.371 1.00 86.88 68 THR A C 1
ATOM 563 O O . THR A 1 68 ? -2.596 -8.241 -17.611 1.00 86.88 68 THR A O 1
ATOM 566 N N . GLN A 1 69 ? -2.956 -6.026 -17.719 1.00 84.88 69 GLN A N 1
ATOM 567 C CA . GLN A 1 69 ? -4.275 -6.095 -18.338 1.00 84.88 69 GLN A CA 1
ATOM 568 C C . GLN A 1 69 ? -4.250 -5.913 -19.858 1.00 84.88 69 GLN A C 1
ATOM 570 O O . GLN A 1 69 ? -5.128 -6.430 -20.532 1.00 84.88 69 GLN A O 1
ATOM 575 N N . THR A 1 70 ? -3.274 -5.181 -20.405 1.00 87.56 70 THR A N 1
ATOM 576 C CA . THR A 1 70 ? -3.371 -4.655 -21.781 1.00 87.56 70 THR A CA 1
ATOM 577 C C . THR A 1 70 ? -2.209 -5.031 -22.698 1.00 87.56 70 THR A C 1
ATOM 579 O O . THR A 1 70 ? -2.210 -4.640 -23.864 1.00 87.56 70 THR A O 1
ATOM 582 N N . VAL A 1 71 ? -1.214 -5.788 -22.214 1.00 88.38 71 VAL A N 1
ATOM 583 C CA . VAL A 1 71 ? 0.013 -6.072 -22.981 1.00 88.38 71 VAL A CA 1
ATOM 584 C C . VAL A 1 71 ? -0.259 -6.719 -24.341 1.00 88.38 71 VAL A C 1
ATOM 586 O O . VAL A 1 71 ? 0.294 -6.264 -25.337 1.00 88.38 71 VAL A O 1
ATOM 589 N N . CYS A 1 72 ? -1.151 -7.709 -24.408 1.00 89.38 72 CYS A N 1
ATOM 590 C CA . CYS A 1 72 ? -1.458 -8.424 -25.652 1.00 89.38 72 CYS A CA 1
ATOM 591 C C . CYS A 1 72 ? -2.279 -7.603 -26.651 1.00 89.38 72 CYS A C 1
ATOM 593 O O . CYS A 1 72 ? -2.278 -7.910 -27.837 1.00 89.38 72 CYS A O 1
ATOM 595 N N . GLU A 1 73 ? -2.968 -6.564 -26.180 1.00 89.06 73 GLU A N 1
ATOM 596 C CA . GLU A 1 73 ? -3.799 -5.696 -27.016 1.00 89.06 73 GLU A CA 1
ATOM 597 C C . GLU A 1 73 ? -3.022 -4.476 -27.521 1.00 89.06 73 GLU A C 1
ATOM 599 O O . GLU A 1 73 ? -3.235 -4.017 -28.640 1.00 89.06 73 GLU A O 1
ATOM 604 N N . LYS A 1 74 ? -2.135 -3.917 -26.686 1.00 89.75 74 LYS A N 1
ATOM 605 C CA . LYS A 1 74 ? -1.503 -2.612 -26.935 1.00 89.75 74 LYS A CA 1
ATOM 606 C C . LYS A 1 74 ? -0.063 -2.686 -27.430 1.00 89.75 74 LYS A C 1
ATOM 608 O O . LYS A 1 74 ? 0.398 -1.715 -28.035 1.00 89.75 74 LYS A O 1
ATOM 613 N N . TYR A 1 75 ? 0.668 -3.766 -27.150 1.00 92.06 75 TYR A N 1
ATOM 614 C CA . TYR A 1 75 ? 2.046 -3.897 -27.618 1.00 92.06 75 TYR A CA 1
ATOM 615 C C . TYR A 1 75 ? 2.097 -4.520 -29.016 1.00 92.06 75 TYR A C 1
ATOM 617 O O . TYR A 1 75 ? 1.623 -5.629 -29.235 1.00 92.06 75 TYR A O 1
ATOM 625 N N . ASP A 1 76 ? 2.743 -3.814 -29.945 1.00 89.19 76 ASP A N 1
ATOM 626 C CA . ASP A 1 76 ? 2.973 -4.270 -31.314 1.00 89.19 76 ASP A CA 1
ATOM 627 C C . ASP A 1 76 ? 4.486 -4.461 -31.565 1.00 89.19 76 ASP A C 1
ATOM 629 O O . ASP A 1 76 ? 5.233 -3.472 -31.615 1.00 89.19 76 ASP A O 1
ATOM 633 N N . PRO A 1 77 ? 4.960 -5.709 -31.756 1.00 88.75 77 PRO A N 1
ATOM 634 C CA . PRO A 1 77 ? 6.367 -6.010 -32.023 1.00 88.75 77 PRO A CA 1
ATOM 635 C C . PRO A 1 77 ? 6.937 -5.394 -33.307 1.00 88.75 77 PRO A C 1
ATOM 637 O O . PRO A 1 77 ? 8.164 -5.301 -33.427 1.00 88.75 77 PRO A O 1
ATOM 640 N N . SER A 1 78 ? 6.088 -4.990 -34.260 1.00 88.50 78 SER A N 1
ATOM 641 C CA . SER A 1 78 ? 6.508 -4.354 -35.515 1.00 88.50 78 SER A CA 1
ATOM 642 C C . SER A 1 78 ? 6.939 -2.896 -35.322 1.00 88.50 78 SER A C 1
ATOM 644 O O . SER A 1 78 ? 7.781 -2.393 -36.063 1.00 88.50 78 SER A O 1
ATOM 646 N N . ARG A 1 79 ? 6.416 -2.229 -34.284 1.00 88.12 79 ARG A N 1
ATOM 647 C CA . ARG A 1 79 ? 6.660 -0.804 -34.005 1.00 88.12 79 ARG A CA 1
ATOM 648 C C . ARG A 1 79 ? 7.923 -0.548 -33.189 1.00 88.12 79 ARG A C 1
ATOM 650 O O . ARG A 1 79 ? 8.399 0.583 -33.148 1.00 88.12 79 ARG A O 1
ATOM 657 N N . GLY A 1 80 ? 8.461 -1.567 -32.522 1.00 89.50 80 GLY A N 1
ATOM 658 C CA . GLY A 1 80 ? 9.680 -1.431 -31.733 1.00 89.50 80 GLY A CA 1
ATOM 659 C C . GLY A 1 80 ? 9.901 -2.541 -30.712 1.00 89.50 80 GLY A C 1
ATOM 660 O O . GLY A 1 80 ? 9.128 -3.497 -30.583 1.00 89.50 80 GLY A O 1
ATOM 661 N N . SER A 1 81 ? 11.000 -2.424 -29.964 1.00 92.38 81 SER A N 1
ATOM 662 C CA . SER A 1 81 ? 11.249 -3.323 -28.842 1.00 92.38 81 SER A CA 1
ATOM 663 C C . SER A 1 81 ? 10.267 -3.052 -27.708 1.00 92.38 81 SER A C 1
ATOM 665 O O . SER A 1 81 ? 9.851 -1.917 -27.467 1.00 92.38 81 SER A O 1
ATOM 667 N N . PHE A 1 82 ? 9.919 -4.110 -26.984 1.00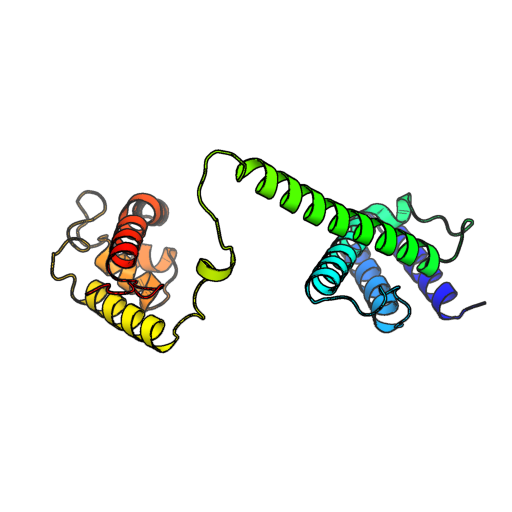 92.88 82 PHE A N 1
ATOM 668 C CA . PHE A 1 82 ? 9.032 -3.996 -25.839 1.00 92.88 82 PHE A CA 1
ATOM 669 C C . PHE A 1 82 ? 9.599 -3.051 -24.776 1.00 92.88 82 PHE A C 1
ATOM 671 O O . PHE A 1 82 ? 8.862 -2.245 -24.227 1.00 92.88 82 PHE A O 1
ATOM 678 N N . LEU A 1 83 ? 10.911 -3.093 -24.527 1.00 93.12 83 LEU A N 1
ATOM 679 C CA . LEU A 1 83 ? 11.551 -2.223 -23.542 1.00 93.12 83 LEU A CA 1
ATOM 680 C C . LEU A 1 83 ? 11.419 -0.735 -23.904 1.00 93.12 83 LEU A C 1
ATOM 682 O O . LEU A 1 83 ? 11.163 0.088 -23.030 1.00 93.12 83 LEU A O 1
ATOM 686 N N . ALA A 1 84 ? 11.549 -0.383 -25.188 1.00 93.31 84 ALA A N 1
ATOM 687 C CA . ALA A 1 84 ? 11.359 0.994 -25.642 1.00 93.31 84 ALA A CA 1
ATOM 688 C C . ALA A 1 84 ? 9.897 1.442 -25.486 1.00 93.31 84 ALA A C 1
ATOM 690 O O . ALA A 1 84 ? 9.632 2.554 -25.024 1.00 93.31 84 ALA A O 1
ATOM 691 N N . TRP A 1 85 ? 8.949 0.560 -25.819 1.00 94.69 85 TRP A N 1
ATOM 692 C CA . TRP A 1 85 ? 7.521 0.809 -25.621 1.00 94.69 85 TRP A CA 1
ATOM 693 C C . TRP A 1 85 ? 7.177 0.981 -24.135 1.00 94.69 85 TRP A C 1
ATOM 695 O O . TRP A 1 85 ? 6.570 1.982 -23.762 1.00 94.69 85 TRP A O 1
ATOM 705 N N . PHE A 1 86 ? 7.658 0.078 -23.277 1.00 94.44 86 PHE A N 1
ATOM 706 C CA . PHE A 1 86 ? 7.483 0.136 -21.827 1.00 94.44 86 PHE A CA 1
ATOM 707 C C . PHE A 1 86 ? 8.031 1.440 -21.241 1.00 94.44 86 PHE A C 1
ATOM 709 O O . PHE A 1 86 ? 7.321 2.134 -20.520 1.00 94.44 86 PHE A O 1
ATOM 716 N N . ASN A 1 87 ? 9.260 1.822 -21.603 1.00 95.38 87 ASN A N 1
ATOM 717 C CA . ASN A 1 87 ? 9.869 3.070 -21.142 1.00 95.38 87 ASN A CA 1
ATOM 718 C C . ASN A 1 87 ? 9.094 4.307 -21.622 1.00 95.38 87 ASN A C 1
ATOM 720 O O . ASN A 1 87 ? 8.991 5.288 -20.890 1.00 95.38 87 ASN A O 1
ATOM 724 N N . THR A 1 88 ? 8.499 4.256 -22.816 1.00 95.00 88 THR A N 1
ATOM 725 C CA . THR A 1 88 ? 7.632 5.333 -23.318 1.00 95.00 88 THR A CA 1
ATOM 726 C C . THR A 1 88 ? 6.347 5.434 -22.497 1.00 95.00 88 THR A C 1
ATOM 728 O O . THR A 1 88 ? 5.948 6.534 -22.113 1.00 95.00 88 THR A O 1
ATOM 731 N N . CYS A 1 89 ? 5.709 4.300 -22.191 1.00 94.75 89 CYS A N 1
ATOM 732 C CA . CYS A 1 89 ? 4.541 4.255 -21.313 1.00 94.75 89 CYS A CA 1
ATOM 733 C C . CYS A 1 89 ? 4.867 4.808 -19.921 1.00 94.75 89 CYS A C 1
ATOM 735 O O . CYS A 1 89 ? 4.151 5.685 -19.444 1.00 94.75 89 CYS A O 1
ATOM 737 N N . LEU A 1 90 ? 5.975 4.362 -19.323 1.00 96.12 90 LEU A N 1
ATOM 738 C CA . LEU A 1 90 ? 6.430 4.809 -18.009 1.00 96.12 90 LEU A CA 1
ATOM 739 C C . LEU A 1 90 ? 6.693 6.314 -17.968 1.00 96.12 90 LEU A C 1
ATOM 741 O O . LEU A 1 90 ? 6.211 7.005 -17.076 1.00 96.12 90 LEU A O 1
ATOM 745 N N . HIS A 1 91 ? 7.413 6.838 -18.957 1.00 95.00 91 HIS A N 1
ATOM 746 C CA . HIS A 1 91 ? 7.694 8.265 -19.051 1.00 95.00 91 HIS A CA 1
ATOM 747 C C . HIS A 1 91 ? 6.409 9.101 -19.164 1.00 95.00 91 HIS A C 1
ATOM 749 O O . HIS A 1 91 ? 6.284 10.150 -18.533 1.00 95.00 91 HIS A O 1
ATOM 755 N N . ASN A 1 92 ? 5.430 8.643 -19.951 1.00 93.75 92 ASN A N 1
ATOM 756 C CA . ASN A 1 92 ? 4.142 9.327 -20.065 1.00 93.75 92 ASN A CA 1
ATOM 757 C C . ASN A 1 92 ? 3.356 9.277 -18.752 1.00 93.75 92 ASN A C 1
ATOM 759 O O . ASN A 1 92 ? 2.876 10.319 -18.311 1.00 93.75 92 ASN A O 1
ATOM 763 N N . GLN A 1 93 ? 3.302 8.113 -18.097 1.00 95.00 93 GLN A N 1
ATOM 764 C CA . GLN A 1 93 ? 2.648 7.965 -16.799 1.00 95.00 93 GLN A CA 1
ATOM 765 C C . GLN A 1 93 ? 3.284 8.882 -15.750 1.00 95.00 93 GLN A C 1
ATOM 767 O O . GLN A 1 93 ? 2.575 9.590 -15.047 1.00 95.00 93 GLN A O 1
ATOM 772 N N . TYR A 1 94 ? 4.616 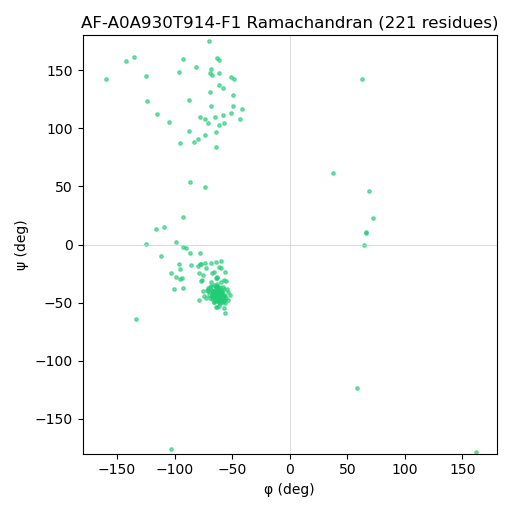8.942 -15.696 1.00 94.94 94 TYR A N 1
ATOM 773 C CA . TYR A 1 94 ? 5.345 9.832 -14.793 1.00 94.94 94 TYR A CA 1
ATOM 774 C C . TYR A 1 94 ? 4.974 11.303 -15.006 1.00 94.94 94 TYR A C 1
ATOM 776 O O . TYR A 1 94 ? 4.683 12.020 -14.051 1.00 94.94 94 TYR A O 1
ATOM 784 N N . ARG A 1 95 ? 4.901 11.757 -16.264 1.00 92.50 95 ARG A N 1
ATOM 785 C CA . ARG A 1 95 ? 4.445 13.123 -16.571 1.00 92.50 95 ARG A CA 1
ATOM 786 C C . ARG A 1 95 ? 3.019 13.371 -16.096 1.00 92.50 95 ARG A C 1
ATOM 788 O O . ARG A 1 95 ? 2.715 14.485 -15.675 1.00 92.50 95 ARG A O 1
ATOM 795 N N . ASP A 1 96 ? 2.153 12.369 -16.180 1.00 92.88 96 ASP A N 1
ATOM 796 C CA . ASP A 1 96 ? 0.774 12.480 -15.719 1.00 92.88 96 ASP A CA 1
ATOM 797 C C . ASP A 1 96 ? 0.678 12.533 -14.189 1.00 92.88 96 ASP A C 1
ATOM 799 O O . ASP A 1 96 ? -0.097 13.347 -13.683 1.00 92.88 96 ASP A O 1
ATOM 803 N N . GLU A 1 97 ? 1.518 11.790 -13.457 1.00 92.06 97 GLU A N 1
ATOM 804 C CA . GLU A 1 97 ? 1.638 11.909 -11.994 1.00 92.06 97 GLU A CA 1
ATOM 805 C C . GLU A 1 97 ? 2.113 13.307 -11.582 1.00 92.06 97 GLU A C 1
ATOM 807 O O . GLU A 1 97 ? 1.466 13.970 -10.771 1.00 92.06 97 GLU A O 1
ATOM 812 N N . ILE A 1 98 ? 3.174 13.821 -12.215 1.00 89.88 98 ILE A N 1
ATOM 813 C CA . ILE A 1 98 ? 3.679 15.178 -11.950 1.00 89.88 98 ILE A CA 1
ATOM 814 C C . ILE A 1 98 ? 2.586 16.226 -12.202 1.00 89.88 98 ILE A C 1
ATOM 816 O O . ILE A 1 98 ? 2.356 17.116 -11.381 1.00 89.88 98 ILE A O 1
ATOM 820 N N . ARG A 1 99 ? 1.848 16.108 -13.313 1.00 89.94 99 ARG A N 1
ATOM 821 C CA . ARG A 1 99 ? 0.717 17.000 -13.620 1.00 89.94 99 ARG A CA 1
ATOM 822 C C . ARG A 1 99 ? -0.435 16.846 -12.634 1.00 89.94 99 ARG A C 1
ATOM 824 O O . ARG A 1 99 ? -1.139 17.821 -12.384 1.00 89.94 99 ARG A O 1
ATOM 831 N N . ALA A 1 100 ? -0.699 15.645 -12.125 1.00 88.56 100 ALA A N 1
ATOM 832 C CA . ALA A 1 100 ? -1.734 15.415 -11.122 1.00 88.56 100 ALA A CA 1
ATOM 833 C C . ALA A 1 100 ? -1.381 16.128 -9.812 1.00 88.56 100 ALA A C 1
ATOM 835 O O . ALA A 1 100 ? -2.183 16.926 -9.333 1.00 88.56 100 ALA A O 1
ATOM 836 N N . VAL A 1 101 ? -0.148 15.964 -9.326 1.00 85.38 101 VAL A N 1
ATOM 837 C CA . VAL A 1 101 ? 0.357 16.658 -8.131 1.00 85.38 101 VAL A CA 1
ATOM 838 C C . VAL A 1 101 ? 0.315 18.176 -8.308 1.00 85.38 101 VAL A C 1
ATOM 840 O O . VAL A 1 101 ? -0.143 18.895 -7.421 1.00 85.38 101 VAL A O 1
ATOM 843 N N . GLN A 1 102 ? 0.735 18.686 -9.468 1.00 84.31 102 GLN A N 1
ATOM 844 C CA . GLN A 1 102 ? 0.663 20.119 -9.766 1.00 84.31 102 GLN A CA 1
ATOM 845 C C . GLN A 1 102 ? -0.781 20.634 -9.780 1.00 84.31 102 GLN A C 1
ATOM 847 O O . GLN A 1 102 ? -1.053 21.694 -9.218 1.00 84.31 102 GLN A O 1
ATOM 852 N N . ARG A 1 103 ? -1.720 19.889 -10.380 1.00 84.44 103 ARG A N 1
ATOM 853 C CA . ARG A 1 103 ? -3.148 20.246 -10.377 1.00 84.44 103 ARG A CA 1
ATOM 854 C C . ARG A 1 103 ? -3.723 20.248 -8.969 1.00 84.44 103 ARG A C 1
ATOM 856 O O . ARG A 1 103 ? -4.415 21.199 -8.619 1.00 84.44 103 ARG A O 1
ATOM 863 N N . ASP A 1 104 ? -3.414 19.246 -8.156 1.00 81.12 104 ASP A N 1
ATOM 864 C CA . ASP A 1 104 ? -3.878 19.179 -6.771 1.00 81.12 104 ASP A CA 1
ATOM 865 C C . ASP A 1 104 ? -3.287 20.303 -5.923 1.00 81.12 104 ASP A C 1
ATOM 867 O O . ASP A 1 104 ? -4.009 20.942 -5.159 1.00 81.12 104 ASP A O 1
ATOM 871 N N . ARG A 1 105 ? -2.002 20.628 -6.109 1.00 78.44 105 ARG A N 1
ATOM 872 C CA . ARG A 1 105 ? -1.366 21.768 -5.441 1.00 78.44 105 ARG A CA 1
ATOM 873 C C . ARG A 1 105 ? -2.015 23.090 -5.844 1.00 78.44 105 ARG A C 1
ATOM 875 O O . ARG A 1 105 ? -2.268 23.916 -4.973 1.00 78.44 105 ARG A O 1
ATOM 882 N N . SER A 1 106 ? -2.316 23.282 -7.127 1.00 75.75 106 SER A N 1
ATOM 883 C CA . SER A 1 106 ? -3.010 24.477 -7.624 1.00 75.75 106 SER A CA 1
ATOM 884 C C . SER A 1 106 ? -4.448 24.569 -7.111 1.00 75.75 106 SER A C 1
ATOM 886 O O . SER A 1 106 ? -4.854 25.640 -6.677 1.00 75.75 106 SER A O 1
ATOM 888 N N . ARG A 1 107 ? -5.195 23.454 -7.078 1.00 73.88 107 ARG A N 1
ATOM 889 C CA . ARG A 1 107 ? -6.555 23.388 -6.509 1.00 73.88 107 ARG A CA 1
ATOM 890 C C . ARG A 1 107 ? -6.573 23.683 -5.015 1.00 73.88 107 ARG A C 1
ATOM 892 O O . ARG A 1 107 ? -7.468 24.372 -4.539 1.00 73.88 107 ARG A O 1
ATOM 899 N N . ARG A 1 108 ? -5.585 23.169 -4.275 1.00 68.19 108 ARG A N 1
ATOM 900 C CA . ARG A 1 108 ? -5.408 23.506 -2.860 1.00 68.19 108 ARG A CA 1
ATOM 901 C C . ARG A 1 108 ? -5.108 24.992 -2.733 1.00 68.19 108 ARG A C 1
ATOM 903 O O . ARG A 1 108 ? -5.872 25.672 -2.074 1.00 68.19 108 ARG A O 1
ATOM 910 N N . LYS A 1 109 ? -4.098 25.525 -3.435 1.00 63.41 109 LYS A N 1
ATOM 911 C CA . LYS A 1 109 ? -3.749 26.960 -3.413 1.00 63.41 109 LYS A CA 1
ATOM 912 C C . LYS A 1 109 ? -4.919 27.891 -3.748 1.00 63.41 109 LYS A C 1
ATOM 914 O O . LYS A 1 109 ? -5.070 28.896 -3.071 1.00 63.41 109 LYS A O 1
ATOM 919 N N . SER A 1 110 ? -5.767 27.559 -4.724 1.00 58.66 110 SER A N 1
ATOM 920 C CA . SER A 1 110 ? -6.960 28.365 -5.029 1.00 58.66 110 SER A CA 1
ATOM 921 C C . SER A 1 110 ? -8.014 28.334 -3.917 1.00 58.66 110 SER A C 1
ATOM 923 O O . SER A 1 110 ? -8.802 29.262 -3.812 1.00 58.66 110 SER A O 1
ATOM 925 N N . SER A 1 111 ? -8.036 27.286 -3.087 1.00 52.91 111 SER A N 1
ATOM 926 C CA . SER A 1 111 ? -8.917 27.189 -1.916 1.00 52.91 111 SER A CA 1
ATOM 927 C C . SER A 1 111 ? -8.438 28.034 -0.728 1.00 52.91 111 SER A C 1
ATOM 929 O O . SER A 1 111 ? -9.232 28.268 0.174 1.00 52.91 111 SER A O 1
ATOM 931 N N . TRP A 1 112 ? -7.172 28.473 -0.727 1.00 48.44 112 TRP A N 1
ATOM 932 C CA . TRP A 1 112 ? -6.553 29.292 0.328 1.00 48.44 112 TRP A CA 1
ATOM 933 C C . TRP A 1 112 ? -6.515 30.793 -0.008 1.00 48.44 112 TRP A C 1
ATOM 935 O O . TRP A 1 112 ? -5.965 31.571 0.754 1.00 48.44 112 TRP A O 1
ATOM 945 N N . GLN A 1 113 ? -7.067 31.219 -1.151 1.00 48.59 113 GLN A N 1
ATOM 946 C CA . GLN A 1 113 ? -7.194 32.642 -1.518 1.00 48.59 113 GLN A CA 1
ATOM 947 C C . GLN A 1 113 ? -8.545 33.246 -1.086 1.00 48.59 113 GLN A C 1
ATOM 949 O O . GLN A 1 113 ? -9.017 34.203 -1.696 1.00 48.59 113 GLN A O 1
ATOM 954 N N . GLY A 1 114 ? -9.187 32.658 -0.073 1.00 47.38 114 GLY A N 1
ATOM 955 C CA . GLY A 1 114 ? -10.347 33.228 0.606 1.00 47.38 114 GLY A CA 1
ATOM 956 C C . GLY A 1 114 ? -9.920 33.767 1.967 1.00 47.38 114 GLY A C 1
ATOM 957 O O . GLY A 1 114 ? -9.696 32.970 2.868 1.00 47.38 114 GLY A O 1
ATOM 958 N N . ASP A 1 115 ? -9.837 35.093 2.041 1.00 46.12 115 ASP A N 1
ATOM 959 C CA . ASP A 1 115 ? -9.619 35.970 3.198 1.00 46.12 115 ASP A CA 1
ATOM 960 C C . ASP A 1 115 ? -8.298 35.868 3.986 1.00 46.12 115 ASP A C 1
ATOM 962 O O . ASP A 1 115 ? -7.669 34.827 4.139 1.00 46.12 115 ASP A O 1
ATOM 966 N N . GLU A 1 116 ? -7.861 37.060 4.391 1.00 50.03 116 GLU A N 1
ATOM 967 C CA . GLU A 1 116 ? -6.568 37.451 4.942 1.00 50.03 116 GLU A CA 1
ATOM 968 C C . GLU A 1 116 ? -6.196 36.687 6.221 1.00 50.03 116 GLU A C 1
ATOM 970 O O . GLU A 1 116 ? -6.773 36.918 7.274 1.00 50.03 116 GLU A O 1
ATOM 975 N N . ASP A 1 117 ? -5.178 35.834 6.135 1.00 49.38 117 ASP A N 1
ATOM 976 C CA . ASP A 1 117 ? -4.136 35.722 7.156 1.00 49.38 117 ASP A CA 1
ATOM 977 C C . ASP A 1 117 ? -2.913 35.050 6.520 1.00 49.38 117 ASP A C 1
ATOM 979 O O . ASP A 1 117 ? -3.024 34.196 5.634 1.00 49.38 117 ASP A O 1
ATOM 983 N N . GLU A 1 118 ? -1.727 35.498 6.911 1.00 52.72 118 GLU A N 1
ATOM 984 C CA . GLU A 1 118 ? -0.431 35.020 6.435 1.00 52.72 118 GLU A CA 1
ATOM 985 C C . GLU A 1 118 ? -0.238 33.546 6.839 1.00 52.72 118 GLU A C 1
ATOM 987 O O . GLU A 1 118 ? 0.324 33.219 7.876 1.00 52.72 118 GLU A O 1
ATOM 992 N N . PHE A 1 119 ? -0.781 32.632 6.032 1.00 52.16 119 PHE A N 1
ATOM 993 C CA . PHE A 1 119 ? -0.751 31.193 6.279 1.00 52.16 119 PHE A CA 1
ATOM 994 C C . PHE A 1 119 ? 0.663 30.651 6.026 1.00 52.16 119 PHE A C 1
ATOM 996 O O . PHE A 1 119 ? 0.999 30.337 4.880 1.00 52.16 119 PHE A O 1
ATOM 1003 N N . ASP A 1 120 ? 1.496 30.538 7.068 1.00 57.22 120 ASP A N 1
ATOM 1004 C CA . ASP A 1 120 ? 2.787 29.845 6.995 1.00 57.22 120 ASP A CA 1
ATOM 1005 C C . ASP A 1 120 ? 2.574 28.317 7.057 1.00 57.22 120 ASP A C 1
ATOM 1007 O O . ASP A 1 120 ? 2.244 27.761 8.108 1.00 57.22 120 ASP A O 1
ATOM 1011 N N . PRO A 1 121 ? 2.791 27.577 5.951 1.00 53.25 121 PRO A N 1
ATOM 1012 C CA . PRO A 1 121 ? 2.624 26.127 5.935 1.00 53.25 121 PRO A CA 1
ATOM 1013 C C . PRO A 1 121 ? 3.611 25.383 6.851 1.00 53.25 121 PRO A C 1
ATOM 1015 O O . PRO A 1 121 ? 3.406 24.193 7.099 1.00 53.25 121 PRO A O 1
ATOM 1018 N N . LEU A 1 122 ? 4.687 26.036 7.315 1.00 57.53 122 LEU A N 1
ATOM 1019 C CA . LEU A 1 122 ? 5.662 25.455 8.241 1.00 57.53 122 LEU A CA 1
ATOM 1020 C C . LEU A 1 122 ? 5.176 25.443 9.693 1.00 57.53 122 LEU A C 1
ATOM 1022 O O . LEU A 1 122 ? 5.583 24.551 10.435 1.00 57.53 122 LEU A O 1
ATOM 1026 N N . GLU A 1 123 ? 4.257 26.330 10.083 1.00 57.34 123 GLU A N 1
ATOM 1027 C CA . GLU A 1 123 ? 3.647 26.302 11.421 1.00 57.34 123 GLU A CA 1
ATOM 1028 C C . GLU A 1 123 ? 2.726 25.087 11.627 1.00 57.34 123 GLU A C 1
ATOM 1030 O O . GLU A 1 123 ? 2.388 24.742 12.754 1.00 57.34 123 GLU A O 1
ATOM 1035 N N . HIS A 1 124 ? 2.324 24.415 10.541 1.00 56.50 124 HIS A N 1
ATOM 1036 C CA . HIS A 1 124 ? 1.399 23.276 10.557 1.00 56.50 124 HIS A CA 1
ATOM 1037 C C . HIS A 1 124 ? 2.035 21.963 10.075 1.00 56.50 124 HIS A C 1
ATOM 1039 O O . HIS A 1 124 ? 1.328 20.982 9.811 1.00 56.50 124 HIS A O 1
ATOM 1045 N N . VAL A 1 125 ? 3.369 21.895 9.966 1.00 54.91 125 VAL A N 1
ATOM 1046 C CA . VAL A 1 125 ? 4.038 20.594 9.862 1.00 54.91 125 VAL A CA 1
ATOM 1047 C C . VAL A 1 125 ? 3.784 19.876 11.180 1.00 54.91 125 VAL A C 1
ATOM 1049 O O . VAL A 1 125 ? 4.304 20.281 12.216 1.00 54.91 125 VAL A O 1
ATOM 1052 N N . ALA A 1 126 ? 2.954 18.829 11.127 1.00 54.91 126 ALA A N 1
ATOM 1053 C CA . ALA A 1 126 ? 2.707 17.929 12.243 1.00 54.91 126 ALA A CA 1
ATOM 1054 C C . ALA A 1 126 ? 4.040 17.644 12.941 1.00 54.91 126 ALA A C 1
ATOM 1056 O O . ALA A 1 126 ? 4.962 17.111 12.311 1.00 54.91 126 ALA A O 1
ATOM 1057 N N . ALA A 1 127 ? 4.146 18.064 14.206 1.00 58.41 127 ALA A N 1
ATOM 1058 C CA . ALA A 1 127 ? 5.338 17.837 15.003 1.00 58.41 127 ALA A CA 1
ATOM 1059 C C . ALA A 1 127 ? 5.744 16.357 14.875 1.00 58.41 127 ALA A C 1
ATOM 1061 O O . ALA A 1 127 ? 4.860 15.493 14.781 1.00 58.41 127 ALA A O 1
ATOM 1062 N N . PRO A 1 128 ? 7.051 16.043 14.816 1.00 60.50 128 PRO A N 1
ATOM 1063 C CA . PRO A 1 128 ? 7.492 14.656 14.784 1.00 60.50 128 PRO A CA 1
ATOM 1064 C C . PRO A 1 128 ? 6.793 13.894 15.911 1.00 60.50 128 PRO A C 1
ATOM 1066 O O . PRO A 1 128 ? 6.779 14.364 17.047 1.00 60.50 128 PRO A O 1
ATOM 1069 N N . ILE A 1 129 ? 6.170 12.761 15.567 1.00 63.03 129 ILE A N 1
ATOM 1070 C CA . ILE A 1 129 ? 5.387 11.949 16.505 1.00 63.03 129 ILE A CA 1
ATOM 1071 C C . ILE A 1 129 ? 6.250 11.688 17.739 1.00 63.03 129 ILE A C 1
ATOM 1073 O O . ILE A 1 129 ? 7.263 10.989 17.651 1.00 63.03 129 ILE A O 1
ATOM 1077 N N . ASP A 1 130 ? 5.848 12.246 18.879 1.00 76.88 130 ASP A N 1
ATOM 1078 C CA . ASP A 1 130 ? 6.532 11.994 20.138 1.00 76.88 130 ASP A CA 1
ATOM 1079 C C . ASP A 1 130 ? 6.229 10.554 20.573 1.00 76.88 130 ASP A C 1
ATOM 1081 O O . ASP A 1 130 ? 5.130 10.216 21.024 1.00 76.88 130 ASP A O 1
ATOM 1085 N N . GLY A 1 131 ? 7.218 9.677 20.394 1.00 76.50 131 GLY A N 1
ATOM 1086 C CA . GLY A 1 131 ? 7.108 8.265 20.744 1.00 76.50 131 GLY A CA 1
ATOM 1087 C C . GLY A 1 131 ? 6.894 8.021 22.241 1.00 76.50 131 GLY A C 1
ATOM 1088 O O . GLY A 1 131 ? 6.261 7.026 22.598 1.00 76.50 131 GLY A O 1
ATOM 1089 N N . ASN A 1 132 ? 7.368 8.919 23.113 1.00 82.19 132 ASN A N 1
ATOM 1090 C CA . ASN A 1 132 ? 7.126 8.819 24.552 1.00 82.19 132 ASN A CA 1
ATOM 1091 C C . ASN A 1 132 ? 5.676 9.172 24.865 1.00 82.19 132 ASN A C 1
ATOM 1093 O O . ASN A 1 132 ? 5.005 8.405 25.554 1.00 82.19 132 ASN A O 1
ATOM 1097 N N . LEU A 1 133 ? 5.173 10.265 24.288 1.00 82.75 133 LEU A N 1
ATOM 1098 C CA . LEU A 1 133 ? 3.781 10.672 24.457 1.00 82.75 133 LEU A CA 1
ATOM 1099 C C . LEU A 1 133 ? 2.817 9.608 23.928 1.00 82.75 133 LEU A C 1
ATOM 1101 O O . LEU A 1 133 ? 1.858 9.251 24.605 1.00 82.75 133 LEU A O 1
ATOM 1105 N N . LEU A 1 134 ? 3.119 9.011 22.771 1.00 83.62 134 LEU A N 1
ATOM 1106 C CA . LEU A 1 134 ? 2.346 7.891 22.234 1.00 83.62 134 LEU A CA 1
ATOM 1107 C C . LEU A 1 134 ? 2.310 6.698 23.205 1.00 83.62 134 LEU A C 1
ATOM 1109 O O . LEU A 1 134 ? 1.253 6.096 23.413 1.00 83.62 134 LEU A O 1
ATOM 1113 N N . LEU A 1 135 ? 3.451 6.355 23.813 1.00 85.88 135 LEU A N 1
ATOM 1114 C CA . LEU A 1 135 ? 3.543 5.263 24.783 1.00 85.88 135 LEU A CA 1
ATOM 1115 C C . LEU A 1 135 ? 2.774 5.575 26.077 1.00 85.88 135 LEU A C 1
ATOM 1117 O O . LEU A 1 135 ? 2.141 4.680 26.643 1.00 85.88 135 LEU A O 1
ATOM 1121 N N . GLU A 1 136 ? 2.817 6.818 26.551 1.00 87.88 136 GLU A N 1
ATOM 1122 C CA . GLU A 1 136 ? 2.070 7.277 27.726 1.00 87.88 136 GLU A CA 1
ATOM 1123 C C . GLU A 1 136 ? 0.563 7.292 27.475 1.00 87.88 136 GLU A C 1
ATOM 1125 O O . GLU A 1 136 ? -0.185 6.714 28.268 1.00 87.88 136 GLU A O 1
ATOM 1130 N N . THR A 1 137 ? 0.115 7.839 26.340 1.00 88.81 137 THR A N 1
ATOM 1131 C CA . THR A 1 137 ? -1.293 7.801 25.927 1.00 88.81 137 THR A CA 1
ATOM 1132 C C . THR A 1 137 ? -1.784 6.361 25.823 1.00 88.81 137 THR A C 1
ATOM 1134 O O . THR A 1 137 ? -2.860 6.048 26.330 1.00 88.81 137 THR A O 1
ATOM 1137 N N . TRP A 1 138 ? -0.992 5.450 25.244 1.00 90.88 138 TRP A N 1
ATOM 1138 C CA . TRP A 1 138 ? -1.357 4.034 25.189 1.00 90.88 138 TRP A CA 1
ATOM 1139 C C . TRP A 1 138 ? -1.504 3.419 26.587 1.00 90.88 138 TRP A C 1
ATOM 1141 O O . TRP A 1 138 ? -2.498 2.748 26.861 1.00 90.88 138 TRP A O 1
ATOM 1151 N N . LYS A 1 139 ? -0.562 3.672 27.507 1.00 92.75 139 LYS A N 1
ATOM 1152 C CA . LYS A 1 139 ? -0.661 3.186 28.896 1.00 92.75 139 LYS A CA 1
ATOM 1153 C C . LYS A 1 139 ? -1.918 3.710 29.591 1.00 92.75 139 LYS A C 1
ATOM 1155 O O . LYS A 1 139 ? -2.617 2.929 30.239 1.00 92.75 139 LYS A O 1
ATOM 1160 N N . ALA A 1 140 ? -2.213 5.000 29.443 1.00 92.38 140 ALA A N 1
ATOM 1161 C CA . ALA A 1 140 ? -3.403 5.624 30.008 1.00 92.38 140 ALA A CA 1
ATOM 1162 C C . ALA A 1 140 ? -4.688 5.033 29.405 1.00 92.38 140 ALA A C 1
ATOM 1164 O O . ALA A 1 140 ? -5.601 4.680 30.148 1.00 92.38 140 ALA A O 1
ATOM 1165 N N . PHE A 1 141 ? -4.720 4.810 28.091 1.00 94.38 141 PHE A N 1
ATOM 1166 C CA . PHE A 1 141 ? -5.855 4.210 27.393 1.00 94.38 141 PHE A CA 1
ATOM 1167 C C . PHE A 1 141 ? -6.126 2.772 27.847 1.00 94.38 141 PHE A C 1
ATOM 1169 O O . PHE A 1 141 ? -7.260 2.409 28.157 1.00 94.38 141 PHE A O 1
ATOM 1176 N N . VAL A 1 142 ? -5.076 1.951 27.968 1.00 95.12 142 VAL A N 1
ATOM 1177 C CA . VAL A 1 142 ? -5.183 0.584 28.503 1.00 95.12 142 VAL A CA 1
ATOM 1178 C C . VAL A 1 142 ? -5.691 0.600 29.947 1.00 95.12 142 VAL A C 1
ATOM 1180 O O . VAL A 1 142 ? -6.526 -0.229 30.315 1.00 95.12 142 VAL A O 1
ATOM 1183 N N . CYS A 1 143 ? -5.196 1.530 30.768 1.00 95.50 143 CYS A N 1
ATOM 1184 C CA . CYS A 1 143 ? -5.637 1.711 32.150 1.00 95.50 143 CYS A CA 1
ATOM 1185 C C . CYS A 1 143 ? -7.125 2.083 32.214 1.00 95.50 143 CYS A C 1
ATOM 1187 O O . CYS A 1 143 ? -7.883 1.465 32.960 1.00 95.50 143 CYS A O 1
ATOM 1189 N N . TRP A 1 144 ? -7.553 3.027 31.377 1.00 96.12 144 TRP A N 1
ATOM 1190 C CA . TRP A 1 144 ? -8.942 3.453 31.274 1.00 96.12 144 TRP A CA 1
ATOM 1191 C C . TRP A 1 144 ? -9.863 2.317 30.823 1.00 96.12 144 TRP A C 1
ATOM 1193 O O . TRP A 1 144 ? -10.861 2.066 31.488 1.00 96.12 144 TRP A O 1
ATOM 1203 N N . ILE A 1 145 ? -9.496 1.543 29.793 1.00 96.31 145 ILE A N 1
ATOM 1204 C CA . ILE A 1 145 ? -10.275 0.362 29.381 1.00 96.31 145 ILE A CA 1
ATOM 1205 C C . ILE A 1 145 ? -10.413 -0.6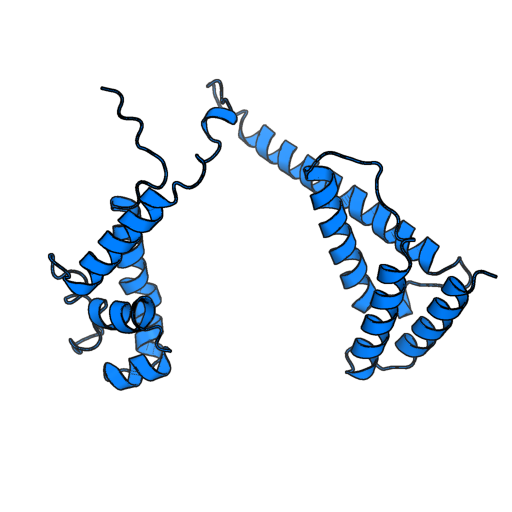34 30.539 1.00 96.31 145 ILE A C 1
ATOM 1207 O O . ILE A 1 145 ? -11.492 -1.174 30.766 1.00 96.31 145 ILE A O 1
ATOM 1211 N N . ARG A 1 146 ? -9.333 -0.914 31.278 1.00 96.44 146 ARG A N 1
ATOM 1212 C CA . ARG A 1 146 ? -9.351 -1.920 32.355 1.00 96.44 146 ARG A CA 1
ATOM 1213 C C . ARG A 1 146 ? -10.149 -1.485 33.574 1.00 96.44 146 ARG A C 1
ATOM 1215 O O . ARG A 1 146 ? -10.837 -2.315 34.160 1.00 96.44 146 ARG A O 1
ATOM 1222 N N . ASN A 1 147 ? -10.035 -0.220 33.953 1.00 94.56 147 ASN A N 1
ATOM 1223 C CA . ASN A 1 147 ? -10.621 0.274 35.192 1.00 94.56 147 ASN A CA 1
ATOM 1224 C C . ASN A 1 147 ? -12.010 0.872 34.984 1.00 94.56 147 ASN A C 1
ATOM 1226 O O . ASN A 1 147 ? -12.803 0.815 35.914 1.00 94.56 147 ASN A O 1
ATOM 1230 N N . ASP A 1 148 ? -12.285 1.414 33.792 1.00 95.62 148 ASP A N 1
ATOM 1231 C CA . ASP A 1 148 ? -13.522 2.114 33.426 1.00 95.62 148 ASP A CA 1
ATOM 1232 C C . ASP A 1 148 ? -14.062 2.975 34.583 1.00 95.62 148 ASP A C 1
ATOM 1234 O O . ASP A 1 148 ? -15.139 2.697 35.112 1.00 95.62 148 ASP A O 1
ATOM 1238 N N . PRO A 1 149 ? -13.284 3.973 35.046 1.00 91.88 149 PRO A N 1
ATOM 1239 C CA . PRO A 1 149 ? -13.546 4.668 36.309 1.00 91.88 149 PRO A CA 1
ATOM 1240 C C . PRO A 1 149 ? -14.919 5.351 36.349 1.00 91.88 149 PRO A C 1
ATOM 1242 O O . PRO A 1 149 ? -15.548 5.407 37.403 1.00 91.88 149 PRO A O 1
ATOM 1245 N N . ASP A 1 150 ? -15.399 5.815 35.197 1.00 91.88 150 ASP A N 1
ATOM 1246 C CA . ASP A 1 150 ? -16.689 6.492 35.050 1.00 91.88 150 ASP A CA 1
ATOM 1247 C C . ASP A 1 150 ? -17.837 5.513 34.735 1.00 91.88 150 ASP A C 1
ATOM 1249 O O . ASP A 1 150 ? -18.997 5.907 34.606 1.00 91.88 150 ASP A O 1
ATOM 1253 N N . GLY A 1 151 ? -17.526 4.222 34.569 1.00 93.25 151 GLY A N 1
ATOM 1254 C CA . GLY A 1 151 ? -18.477 3.172 34.207 1.00 93.25 151 GLY A CA 1
ATOM 1255 C C . GLY A 1 151 ? -19.073 3.317 32.802 1.00 93.25 151 GLY A C 1
ATOM 1256 O O . GLY A 1 151 ? -20.055 2.644 32.480 1.00 93.25 151 GLY A O 1
ATOM 1257 N N . ILE A 1 152 ? -18.554 4.221 31.966 1.00 96.00 152 ILE A N 1
ATOM 1258 C CA . ILE A 1 152 ? -19.130 4.547 30.653 1.00 96.00 152 ILE A CA 1
ATOM 1259 C C . ILE A 1 152 ? -19.068 3.324 29.729 1.00 96.00 152 ILE A C 1
ATOM 1261 O O . ILE A 1 152 ? -20.028 3.040 29.005 1.00 96.00 152 ILE A O 1
ATOM 1265 N N . LEU A 1 153 ? -17.971 2.563 29.774 1.00 96.44 153 LEU A N 1
ATOM 1266 C CA . LEU A 1 153 ? -17.784 1.392 28.921 1.00 96.44 153 LEU A CA 1
ATOM 1267 C C . LEU A 1 153 ? -18.613 0.188 29.389 1.00 96.44 153 LEU A C 1
ATOM 1269 O O . LEU A 1 153 ? -19.178 -0.524 28.556 1.00 96.44 153 LEU A O 1
ATOM 1273 N N . GLN A 1 154 ? -18.705 -0.048 30.698 1.00 96.25 154 GLN A N 1
ATOM 1274 C CA . GLN A 1 154 ? -19.494 -1.125 31.299 1.00 96.25 154 GLN A CA 1
ATOM 1275 C C . GLN A 1 154 ? -20.998 -0.888 31.141 1.00 96.25 154 GLN A C 1
ATOM 1277 O O . GLN A 1 154 ? -21.754 -1.837 30.910 1.00 96.25 154 GLN A O 1
ATOM 1282 N N . ASN A 1 155 ? -21.439 0.369 31.227 1.00 95.88 155 ASN A N 1
ATOM 1283 C CA . ASN A 1 155 ? -22.845 0.740 31.068 1.00 95.88 155 ASN A CA 1
ATOM 1284 C C . ASN A 1 155 ? -23.293 0.768 29.597 1.00 95.88 155 ASN A C 1
ATOM 1286 O O . ASN A 1 155 ? -24.491 0.715 29.315 1.00 95.88 155 ASN A O 1
ATOM 1290 N N . CYS A 1 156 ? -22.360 0.804 28.642 1.00 96.31 156 CYS A N 1
ATOM 1291 C CA . CYS A 1 156 ? -22.672 0.685 27.223 1.00 96.31 156 CYS A CA 1
ATOM 1292 C C . CYS A 1 156 ? -22.694 -0.790 26.800 1.00 96.31 156 CYS A C 1
ATOM 1294 O O . CYS A 1 156 ? -21.648 -1.382 26.546 1.00 96.31 156 CYS A O 1
ATOM 1296 N N . HIS A 1 157 ? -23.884 -1.397 26.737 1.00 97.19 157 HIS A N 1
ATOM 1297 C CA . HIS A 1 157 ? -24.040 -2.819 26.423 1.00 97.19 157 HIS A CA 1
ATOM 1298 C C . HIS A 1 157 ? -25.149 -3.123 25.409 1.00 97.19 157 HIS A C 1
ATOM 1300 O O . HIS A 1 157 ? -26.068 -2.332 25.179 1.00 97.19 157 HIS A O 1
ATOM 1306 N N . ILE A 1 158 ? -25.087 -4.308 24.796 1.00 94.50 158 ILE A N 1
ATOM 1307 C CA . ILE A 1 158 ? -26.083 -4.762 23.816 1.00 94.50 158 ILE A CA 1
ATOM 1308 C C . ILE A 1 158 ? -27.389 -5.150 24.521 1.00 94.50 158 ILE A C 1
ATOM 1310 O O . ILE A 1 158 ? -27.485 -6.208 25.145 1.00 94.50 158 ILE A O 1
ATOM 1314 N N . GLY A 1 159 ? -28.432 -4.328 24.373 1.00 89.56 159 GLY A N 1
ATOM 1315 C CA . GLY A 1 159 ? -29.765 -4.628 24.907 1.00 89.56 159 GLY A CA 1
ATOM 1316 C C . GLY A 1 159 ? -29.727 -4.833 26.422 1.00 89.56 159 GLY A C 1
ATOM 1317 O O . GLY A 1 159 ? -29.252 -3.963 27.138 1.00 89.56 159 GLY A O 1
ATOM 1318 N N . SER A 1 160 ? -30.192 -5.984 26.914 1.00 90.56 160 SER A N 1
ATOM 1319 C CA . SER A 1 160 ? -30.115 -6.369 28.334 1.00 90.56 160 SER A CA 1
ATOM 1320 C C . SER A 1 160 ? -28.870 -7.193 28.698 1.00 90.56 160 SER A C 1
ATOM 1322 O O . SER A 1 160 ? -28.682 -7.539 29.866 1.00 90.56 160 SER A O 1
ATOM 1324 N N . ASN A 1 161 ? -28.005 -7.520 27.729 1.00 92.31 161 ASN A N 1
ATOM 1325 C CA . ASN A 1 161 ? -26.825 -8.344 27.967 1.00 92.31 161 ASN A CA 1
ATOM 1326 C C . ASN A 1 161 ? -25.657 -7.511 28.511 1.00 92.31 161 ASN A C 1
ATOM 1328 O O . ASN A 1 161 ? -24.783 -7.083 27.760 1.00 92.31 161 ASN A O 1
ATOM 1332 N N . LYS A 1 162 ? -25.597 -7.364 29.838 1.00 93.75 162 LYS A N 1
ATOM 1333 C CA . LYS A 1 162 ? -24.519 -6.643 30.538 1.00 93.75 162 LYS A CA 1
ATOM 1334 C C . LYS A 1 162 ? -23.119 -7.221 30.307 1.00 93.75 162 LYS A C 1
ATOM 1336 O O . LYS A 1 162 ? -22.138 -6.516 30.518 1.00 93.75 162 LYS A O 1
ATOM 1341 N N . LYS A 1 163 ? -23.004 -8.487 29.885 1.00 94.31 163 LYS A N 1
ATOM 1342 C CA . LYS A 1 163 ? -21.713 -9.109 29.557 1.00 94.31 163 LYS A CA 1
ATOM 1343 C C . LYS A 1 163 ? -21.181 -8.631 28.204 1.00 94.31 163 LYS A C 1
ATOM 1345 O O . LYS A 1 163 ? -19.975 -8.533 28.024 1.00 94.31 163 LYS A O 1
ATOM 1350 N N . ALA A 1 164 ? -22.063 -8.293 27.265 1.00 95.62 164 ALA A N 1
ATOM 1351 C CA . ALA A 1 164 ? -21.700 -7.700 25.980 1.00 95.62 164 ALA A CA 1
AT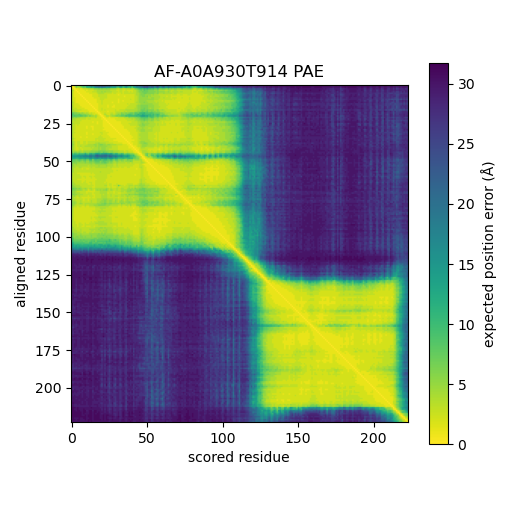OM 1352 C C . ALA A 1 164 ? -21.600 -6.171 26.090 1.00 95.62 164 ALA A C 1
ATOM 1354 O O . ALA A 1 164 ? -22.279 -5.447 25.359 1.00 95.62 164 ALA A O 1
ATOM 1355 N N . ASN A 1 165 ? -20.796 -5.702 27.047 1.00 97.62 165 ASN A N 1
ATOM 1356 C CA . ASN A 1 165 ? -20.493 -4.288 27.230 1.00 97.62 165 ASN A CA 1
ATOM 1357 C C . ASN A 1 165 ? -19.219 -3.876 26.481 1.00 97.62 165 ASN A C 1
ATOM 1359 O O . ASN A 1 165 ? -18.376 -4.716 26.140 1.00 97.62 165 ASN A O 1
ATOM 1363 N N . CYS A 1 166 ? -19.075 -2.577 26.233 1.00 97.25 166 CYS A N 1
ATOM 1364 C CA . CYS A 1 166 ? -17.941 -2.044 25.495 1.00 97.25 166 CYS A CA 1
ATOM 1365 C C . CYS A 1 166 ? -16.610 -2.258 26.215 1.00 97.25 166 CYS A C 1
ATOM 1367 O O . CYS A 1 166 ? -15.606 -2.434 25.531 1.00 97.25 166 CYS A O 1
ATOM 1369 N N . GLN A 1 167 ? -16.584 -2.327 27.548 1.00 97.81 167 GLN A N 1
ATOM 1370 C CA . GLN A 1 167 ? -15.353 -2.564 28.303 1.00 97.81 167 GLN A CA 1
ATOM 1371 C C . GLN A 1 167 ? -14.767 -3.948 28.005 1.00 97.81 167 GLN A C 1
ATOM 1373 O O . GLN A 1 167 ? -13.611 -4.068 27.596 1.00 97.81 167 GLN A O 1
ATOM 1378 N N . LEU A 1 168 ? -15.575 -5.002 28.158 1.00 97.31 168 LEU A N 1
ATOM 1379 C CA . LEU A 1 168 ? -15.135 -6.374 27.914 1.00 97.31 168 LEU A CA 1
ATOM 1380 C C . LEU A 1 168 ? -14.823 -6.586 26.431 1.00 97.31 168 LEU A C 1
ATOM 1382 O O . LEU A 1 168 ? -13.815 -7.201 26.093 1.00 97.31 168 LEU A O 1
ATOM 1386 N N . MET A 1 169 ? -15.637 -6.025 25.532 1.00 96.62 169 MET A N 1
ATOM 1387 C CA . MET A 1 169 ? -15.350 -6.069 24.096 1.00 96.62 169 MET A CA 1
ATOM 1388 C C . MET A 1 169 ? -14.010 -5.393 23.763 1.00 96.62 169 MET A C 1
ATOM 1390 O O . MET A 1 169 ? -13.235 -5.947 22.984 1.00 96.62 169 MET A O 1
ATOM 1394 N N . ALA A 1 170 ? -13.713 -4.238 24.369 1.00 96.38 170 ALA A N 1
ATOM 1395 C CA . ALA A 1 170 ? -12.452 -3.519 24.184 1.00 96.38 170 ALA A CA 1
ATOM 1396 C C . ALA A 1 170 ? -11.263 -4.316 24.708 1.00 96.38 170 ALA A C 1
ATOM 1398 O O . ALA A 1 170 ? -10.257 -4.448 24.016 1.00 96.38 170 ALA A O 1
ATOM 1399 N N . HIS A 1 171 ? -11.401 -4.886 25.904 1.00 97.00 171 HIS A N 1
ATOM 1400 C CA . HIS A 1 171 ? -10.382 -5.717 26.525 1.00 97.00 171 HIS A CA 1
ATOM 1401 C C . HIS A 1 171 ? -10.007 -6.899 25.623 1.00 97.00 171 HIS A C 1
ATOM 1403 O O . HIS A 1 171 ? -8.848 -7.055 25.239 1.00 97.00 171 HIS A O 1
ATOM 1409 N N . LEU A 1 172 ? -11.006 -7.682 25.210 1.00 96.25 172 LEU A N 1
ATOM 1410 C CA . LEU A 1 172 ? -10.792 -8.872 24.391 1.00 96.25 172 LEU A CA 1
ATOM 1411 C C . LEU A 1 172 ? -10.239 -8.517 23.004 1.00 96.25 172 LEU A C 1
ATOM 1413 O O . LEU A 1 172 ? -9.358 -9.209 22.498 1.00 96.25 172 LEU A O 1
ATOM 1417 N N . ARG A 1 173 ? -10.729 -7.436 22.381 1.00 95.00 173 ARG A N 1
ATOM 1418 C CA . ARG A 1 173 ? -10.316 -7.066 21.022 1.00 95.00 173 ARG A CA 1
ATOM 1419 C C . ARG A 1 173 ? -8.956 -6.377 20.972 1.00 95.00 173 ARG A C 1
ATOM 1421 O O . ARG A 1 173 ? -8.150 -6.716 20.113 1.00 95.00 173 ARG A O 1
ATOM 1428 N N . LEU A 1 174 ? -8.729 -5.387 21.832 1.00 93.19 174 LEU A N 1
ATOM 1429 C CA . LEU A 1 174 ? -7.574 -4.488 21.743 1.00 93.19 174 LEU A CA 1
ATOM 1430 C C . LEU A 1 174 ? -6.406 -4.927 22.622 1.00 93.19 174 LEU A C 1
ATOM 1432 O O . LEU A 1 174 ? -5.264 -4.645 22.276 1.00 93.19 174 LEU A O 1
ATOM 1436 N N . LEU A 1 175 ? -6.676 -5.593 23.750 1.00 93.06 175 LEU A N 1
ATOM 1437 C CA . LEU A 1 175 ? -5.633 -5.975 24.707 1.00 93.06 175 LEU A CA 1
ATOM 1438 C C . LEU A 1 175 ? -5.229 -7.444 24.562 1.00 93.06 175 LEU A C 1
ATOM 1440 O O . LEU A 1 175 ? -4.047 -7.757 24.667 1.00 93.06 175 LEU A O 1
ATOM 1444 N N . GLU A 1 176 ? -6.190 -8.334 24.301 1.00 94.25 176 GLU A N 1
ATOM 1445 C CA . GLU A 1 176 ? -5.923 -9.765 24.084 1.00 94.25 176 GLU A CA 1
ATOM 1446 C C . GLU A 1 176 ? -5.814 -10.155 22.602 1.00 94.25 176 GLU A C 1
A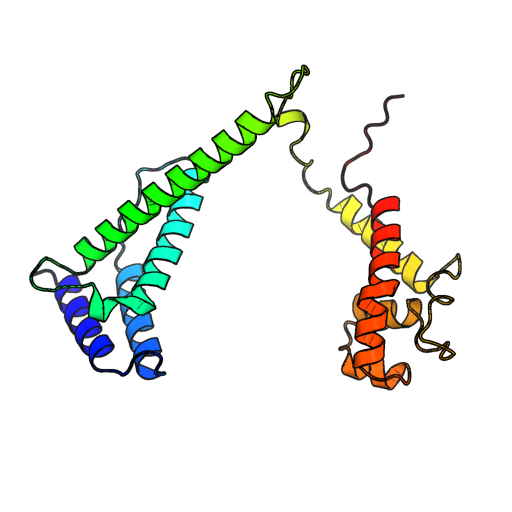TOM 1448 O O . GLU A 1 176 ? -5.298 -11.225 22.288 1.00 94.25 176 GLU A O 1
ATOM 1453 N N . GLY A 1 177 ? -6.293 -9.309 21.682 1.00 92.75 177 GLY A N 1
ATOM 1454 C CA . GLY A 1 177 ? -6.214 -9.562 20.240 1.00 92.75 177 GLY A CA 1
ATOM 1455 C C . GLY A 1 177 ? -7.158 -10.654 19.722 1.00 92.75 177 GLY A C 1
ATOM 1456 O O . GLY A 1 177 ? -6.895 -11.230 18.669 1.00 92.75 177 GLY A O 1
ATOM 1457 N N . LYS A 1 178 ? -8.253 -10.954 20.434 1.00 94.50 178 LYS A N 1
ATOM 1458 C CA . LYS A 1 178 ? -9.230 -11.978 20.028 1.00 94.50 178 LYS A CA 1
ATOM 1459 C C . LYS A 1 178 ? -10.013 -11.576 18.781 1.00 94.50 178 LYS A C 1
ATOM 1461 O O . LYS A 1 178 ? -10.307 -10.399 18.527 1.00 94.50 178 LYS A O 1
ATOM 1466 N N . GLU A 1 179 ? -10.428 -12.583 18.022 1.00 92.94 179 GLU A N 1
ATOM 1467 C CA . GLU A 1 179 ? -11.269 -12.400 16.845 1.00 92.94 179 GLU A CA 1
ATOM 1468 C C . GLU A 1 179 ? -12.749 -12.248 17.218 1.00 92.94 179 GLU A C 1
ATOM 1470 O O . GLU A 1 179 ? -13.231 -12.789 18.215 1.00 92.94 179 GLU A O 1
ATOM 1475 N N . TRP A 1 180 ? -13.526 -11.545 16.384 1.00 91.88 180 TRP A N 1
ATOM 1476 C CA . TRP A 1 180 ? -14.940 -11.248 16.672 1.00 91.88 180 TRP A CA 1
ATOM 1477 C C . TRP A 1 180 ? -15.793 -12.487 16.954 1.00 91.88 180 TRP A C 1
ATOM 1479 O O . TRP A 1 180 ? -16.750 -12.419 17.723 1.00 91.88 180 TRP A O 1
ATOM 1489 N N . GLN A 1 181 ? -15.455 -13.619 16.336 1.00 92.69 181 GLN A N 1
ATOM 1490 C CA . GLN A 1 181 ? -16.147 -14.886 16.554 1.00 92.69 181 GLN A CA 1
ATOM 1491 C C . GLN A 1 181 ? -15.904 -15.446 17.966 1.00 92.69 181 GLN A C 1
ATOM 1493 O O . GLN A 1 181 ? -16.808 -16.026 18.567 1.00 92.69 181 GLN A O 1
ATOM 1498 N N . GLU A 1 182 ? -14.702 -15.265 18.509 1.00 93.88 182 GLU A N 1
ATOM 1499 C CA . GLU A 1 182 ? -14.334 -15.716 19.852 1.00 93.88 182 GLU A CA 1
ATOM 1500 C C . GLU A 1 182 ? -14.975 -14.822 20.910 1.00 93.88 182 GLU A C 1
ATOM 1502 O O . GLU A 1 182 ? -15.597 -15.327 21.846 1.00 93.88 182 GLU A O 1
ATOM 1507 N N . ILE A 1 183 ? -14.924 -13.504 20.685 1.00 94.62 183 ILE A N 1
ATOM 1508 C CA . ILE A 1 183 ? -15.598 -12.496 21.512 1.00 94.62 183 ILE A CA 1
ATOM 1509 C C . ILE A 1 183 ? -17.101 -12.787 21.561 1.00 94.62 183 ILE A C 1
ATOM 1511 O O . ILE A 1 183 ? -17.690 -12.787 22.637 1.00 94.62 183 ILE A O 1
ATOM 1515 N N . ALA A 1 184 ? -17.714 -13.121 20.419 1.00 94.31 184 ALA A N 1
ATOM 1516 C CA . ALA A 1 184 ? -19.126 -13.491 20.327 1.00 94.31 184 ALA A CA 1
ATOM 1517 C C . ALA A 1 184 ? -19.528 -14.639 21.242 1.00 94.31 184 ALA A C 1
ATOM 1519 O O . ALA A 1 184 ? -20.522 -14.548 21.972 1.00 94.31 184 ALA A O 1
ATOM 1520 N N . ARG A 1 185 ? -18.715 -15.691 21.254 1.00 95.00 185 ARG A N 1
ATOM 1521 C CA . ARG A 1 185 ? -18.913 -16.829 22.145 1.00 95.00 185 ARG A CA 1
ATOM 1522 C C . ARG A 1 185 ? -18.729 -16.433 23.610 1.00 95.00 185 ARG A C 1
ATOM 1524 O O . ARG A 1 185 ? -19.495 -16.880 24.456 1.00 95.00 185 ARG A O 1
ATOM 1531 N N . GLU A 1 1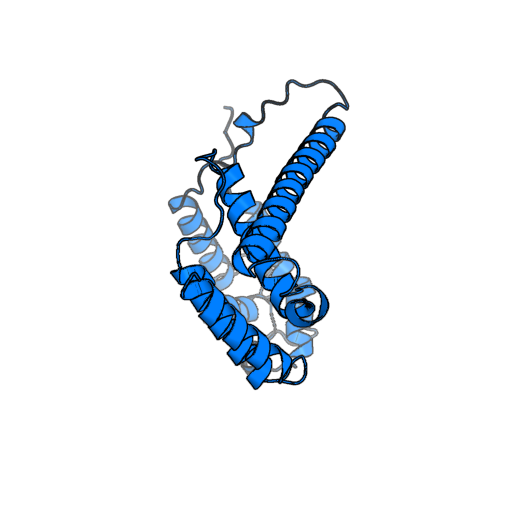86 ? -17.737 -15.601 23.908 1.00 94.69 186 GLU A N 1
ATOM 1532 C CA . GLU A 1 186 ? -17.393 -15.221 25.277 1.00 94.69 186 GLU A CA 1
ATOM 1533 C C . GLU A 1 186 ? -18.446 -14.314 25.922 1.00 94.69 186 GLU A C 1
ATOM 1535 O O . GLU A 1 186 ? -18.857 -14.557 27.059 1.00 94.69 186 GLU A O 1
ATOM 1540 N N . VAL A 1 187 ? -18.950 -13.319 25.189 1.00 93.19 187 VAL A N 1
ATOM 1541 C CA . VAL A 1 187 ? -19.963 -12.379 25.699 1.00 93.19 187 VAL A CA 1
ATOM 1542 C C . VAL A 1 187 ? -21.399 -12.885 25.535 1.00 93.19 187 VAL A C 1
ATOM 1544 O O . VAL A 1 187 ? 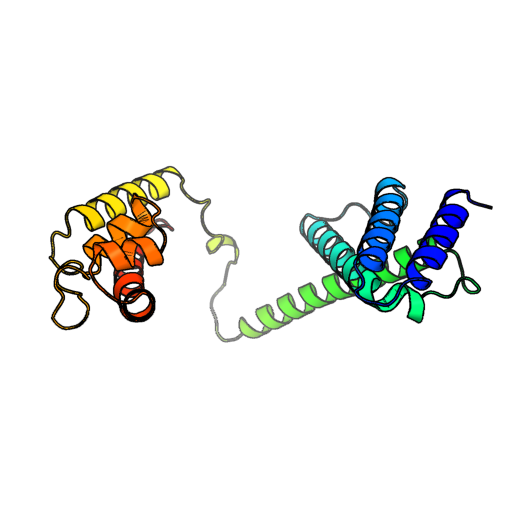-22.331 -12.261 26.042 1.00 93.19 187 VAL A O 1
ATOM 1547 N N . GLY A 1 188 ? -21.599 -14.012 24.844 1.00 92.88 188 GLY A N 1
ATOM 1548 C CA . GLY A 1 188 ? -22.918 -14.609 24.636 1.00 92.88 188 GLY A CA 1
ATOM 1549 C C . GLY A 1 188 ? -23.801 -13.771 23.713 1.00 92.88 188 GLY A C 1
ATOM 1550 O O . GLY A 1 188 ? -24.950 -13.484 24.036 1.00 92.88 188 GLY A O 1
ATOM 1551 N N . SER A 1 189 ? -23.272 -13.301 22.583 1.00 93.69 189 SER A N 1
ATOM 1552 C CA . SER A 1 189 ? -24.045 -12.539 21.590 1.00 93.69 189 SER A CA 1
ATOM 1553 C C . SER A 1 189 ? -23.639 -12.902 20.170 1.00 93.69 189 SER A C 1
ATOM 1555 O O . SER A 1 189 ? -22.560 -13.438 19.939 1.00 93.69 189 SER A O 1
ATOM 1557 N N . SER A 1 190 ? -24.515 -12.651 19.195 1.00 94.19 190 SER A N 1
ATOM 1558 C CA . SER A 1 190 ? -24.196 -12.971 17.803 1.00 94.19 190 SER A CA 1
ATOM 1559 C C . SER A 1 190 ? -23.067 -12.074 17.293 1.00 94.19 190 SER A C 1
ATOM 1561 O O . SER A 1 190 ? -22.987 -10.892 17.637 1.00 94.19 190 SER A O 1
ATOM 1563 N N . ARG A 1 191 ? -22.215 -12.618 16.416 1.00 92.94 191 ARG A N 1
ATOM 1564 C CA . ARG A 1 191 ? -21.128 -11.852 15.788 1.00 92.94 191 ARG A CA 1
ATOM 1565 C C . ARG A 1 191 ? -21.645 -10.562 15.143 1.00 92.94 191 ARG A C 1
ATOM 1567 O O . ARG A 1 191 ? -21.038 -9.518 15.338 1.00 92.94 191 ARG A O 1
ATOM 1574 N N . GLY A 1 192 ? -22.778 -10.622 14.435 1.00 88.00 192 GLY A N 1
ATOM 1575 C CA . GLY A 1 192 ? -23.382 -9.454 13.783 1.00 88.00 192 GLY A CA 1
ATOM 1576 C C . GLY A 1 192 ? -23.820 -8.362 14.765 1.00 88.00 192 GLY A C 1
ATOM 1577 O O . GLY A 1 192 ? -23.584 -7.180 14.511 1.00 88.00 192 GLY A O 1
ATOM 1578 N N . ALA A 1 193 ? -24.402 -8.745 15.907 1.00 90.81 193 ALA A N 1
ATOM 1579 C CA . ALA A 1 193 ? -24.786 -7.796 16.951 1.00 90.81 193 ALA A CA 1
ATOM 1580 C C . ALA A 1 193 ? -23.558 -7.108 17.562 1.00 90.81 193 ALA A C 1
ATOM 1582 O O . ALA A 1 193 ? -23.560 -5.892 17.735 1.00 90.81 193 ALA A O 1
ATOM 1583 N N . ILE A 1 194 ? -22.489 -7.866 17.814 1.00 94.31 194 ILE A N 1
ATOM 1584 C CA . ILE A 1 194 ? -21.236 -7.347 18.376 1.00 94.31 194 ILE A CA 1
ATOM 1585 C C . ILE A 1 194 ? -20.548 -6.402 17.413 1.00 94.31 194 ILE A C 1
ATOM 1587 O O . ILE A 1 194 ? -20.220 -5.288 17.804 1.00 94.31 194 ILE A O 1
ATOM 1591 N N . THR A 1 195 ? -20.373 -6.792 16.149 1.00 90.88 195 THR A N 1
ATOM 1592 C CA . THR A 1 195 ? -19.745 -5.911 15.158 1.00 90.88 195 THR A CA 1
ATOM 1593 C C . THR A 1 195 ? -20.563 -4.638 14.959 1.00 90.88 195 THR A C 1
ATOM 1595 O O . THR A 1 195 ? -20.001 -3.550 14.886 1.00 90.88 195 THR A O 1
ATOM 1598 N N . SER A 1 196 ? -21.898 -4.742 14.942 1.00 90.69 196 SER A N 1
ATOM 1599 C CA 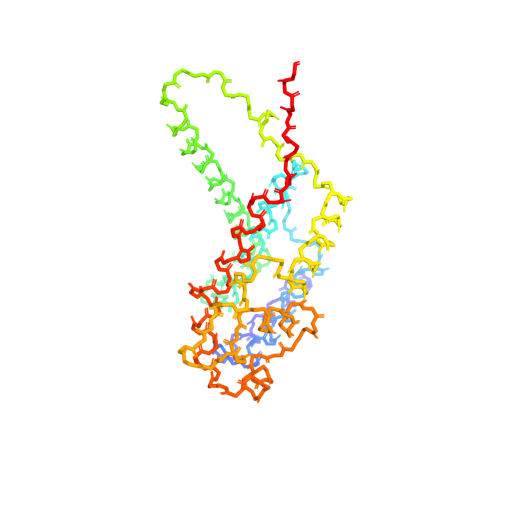. SER A 1 196 ? -22.757 -3.561 14.830 1.00 90.69 196 SER A CA 1
ATOM 1600 C C . SER A 1 196 ? -22.678 -2.660 16.063 1.00 90.69 196 SER A C 1
ATOM 1602 O O . SER A 1 196 ? -22.721 -1.442 15.907 1.00 90.69 196 SER A O 1
ATOM 1604 N N . HIS A 1 197 ? -22.624 -3.224 17.270 1.00 94.88 197 HIS A N 1
ATOM 1605 C CA . HIS A 1 197 ? -22.513 -2.445 18.502 1.00 94.88 197 HIS A CA 1
ATOM 1606 C C . HIS A 1 197 ? -21.135 -1.793 18.618 1.00 94.88 197 HIS A C 1
ATOM 1608 O O . HIS A 1 197 ? -21.042 -0.615 18.950 1.00 94.88 197 HIS A O 1
ATOM 1614 N N . TRP A 1 198 ? -20.082 -2.519 18.243 1.00 95.00 198 TRP A N 1
ATOM 1615 C CA . TRP A 1 198 ? -18.720 -2.010 18.205 1.00 95.00 198 TRP A CA 1
ATOM 1616 C C . TRP A 1 198 ? -18.605 -0.764 17.327 1.00 95.00 198 TRP A C 1
ATOM 1618 O O . TRP A 1 198 ? -18.279 0.303 17.839 1.00 95.00 198 TRP A O 1
ATOM 1628 N N . CYS A 1 199 ? -18.963 -0.867 16.043 1.00 89.12 199 CYS A N 1
ATOM 1629 C CA . CYS A 1 199 ? -18.822 0.241 15.094 1.00 89.12 199 CYS A CA 1
ATOM 1630 C C . CYS A 1 199 ? -19.688 1.460 15.447 1.00 89.12 199 CYS A C 1
ATOM 1632 O O . CYS A 1 199 ? -19.347 2.580 15.089 1.00 89.12 199 CYS A O 1
ATOM 1634 N N . ARG A 1 200 ? -20.836 1.262 16.109 1.00 88.06 200 ARG A N 1
ATOM 1635 C CA . ARG A 1 200 ? -21.786 2.352 16.405 1.00 88.06 200 ARG A CA 1
ATOM 1636 C C . ARG A 1 200 ? -21.612 2.975 17.785 1.00 88.06 200 ARG A C 1
ATOM 1638 O O . ARG A 1 200 ? -22.157 4.052 18.012 1.00 88.06 200 ARG A O 1
ATOM 1645 N N . LYS A 1 201 ? -20.983 2.269 18.727 1.00 93.81 201 LYS A N 1
ATOM 1646 C CA . LYS A 1 201 ? -20.917 2.669 20.139 1.00 93.81 201 LYS A CA 1
ATOM 1647 C C . LYS A 1 201 ? -19.508 2.541 20.692 1.00 93.81 201 LYS A C 1
ATOM 1649 O O . LYS A 1 201 ? -18.912 3.556 21.025 1.00 93.81 201 LYS A O 1
ATOM 1654 N N . CYS A 1 202 ? -18.962 1.328 20.756 1.00 92.62 202 CYS A N 1
ATOM 1655 C CA . CYS A 1 202 ? -17.690 1.113 21.447 1.00 92.62 202 CYS A CA 1
ATOM 1656 C C . CYS A 1 202 ? -16.528 1.855 20.782 1.00 92.62 202 CYS A C 1
ATOM 1658 O O . CYS A 1 202 ? -15.741 2.490 21.472 1.00 92.62 202 CYS A O 1
ATOM 1660 N N . GLU A 1 203 ? -16.456 1.834 19.450 1.00 89.88 203 GLU A N 1
ATOM 1661 C CA . GLU A 1 203 ? -15.435 2.570 18.705 1.00 89.88 203 GLU A CA 1
ATOM 1662 C C . GLU A 1 203 ? -15.565 4.085 18.905 1.00 89.88 203 GLU A C 1
ATOM 1664 O O . GLU A 1 203 ? -14.558 4.768 19.051 1.00 89.88 203 GLU A O 1
ATOM 1669 N N . PHE A 1 204 ? -16.795 4.603 18.963 1.00 90.62 204 PHE A N 1
ATOM 1670 C CA . PHE A 1 204 ? -17.042 6.022 19.211 1.00 90.62 204 PHE A CA 1
ATOM 1671 C C . PHE A 1 204 ? -16.535 6.445 20.595 1.00 90.62 204 PHE A C 1
ATOM 1673 O O . PHE A 1 204 ? -15.779 7.400 20.686 1.00 90.62 204 PHE A O 1
ATOM 1680 N N . LEU A 1 205 ? -16.862 5.687 21.647 1.00 92.56 205 LEU A N 1
ATOM 1681 C CA . LEU A 1 205 ? -16.402 5.972 23.014 1.00 92.56 205 LEU A CA 1
ATOM 1682 C C . LEU A 1 205 ? -14.872 5.934 23.136 1.00 92.56 205 LEU A C 1
ATOM 1684 O O . LEU A 1 205 ? -14.276 6.737 23.845 1.00 92.56 205 LEU A O 1
ATOM 1688 N N . MET A 1 206 ? -14.219 5.003 22.435 1.00 92.19 206 MET A N 1
ATOM 1689 C CA . MET A 1 206 ? -12.755 4.929 22.398 1.00 92.19 206 MET A CA 1
ATOM 1690 C C . MET A 1 206 ? -12.140 6.126 21.683 1.00 92.19 206 MET A C 1
ATOM 1692 O O . MET A 1 206 ? -11.133 6.652 22.146 1.00 92.19 206 MET A O 1
ATOM 1696 N N . ARG A 1 207 ? -12.732 6.537 20.556 1.00 88.56 207 ARG A N 1
ATOM 1697 C CA . ARG A 1 207 ? -12.290 7.710 19.797 1.00 88.56 207 ARG A CA 1
ATOM 1698 C C . ARG A 1 207 ? -12.460 8.982 20.607 1.00 88.56 207 ARG A C 1
ATOM 1700 O O . ARG A 1 207 ? -11.504 9.727 20.702 1.00 88.56 207 ARG A O 1
ATOM 1707 N N . GLU A 1 208 ? -13.609 9.171 21.243 1.00 90.00 208 GLU A N 1
ATOM 1708 C CA . GLU A 1 208 ? -13.882 10.321 22.108 1.00 90.00 208 GLU A CA 1
ATOM 1709 C C . GLU A 1 208 ? -12.877 10.399 23.265 1.00 90.00 208 GLU A C 1
ATOM 1711 O O . GLU A 1 208 ? -12.288 11.450 23.510 1.00 90.00 208 GLU A O 1
ATOM 1716 N N . TRP A 1 209 ? -12.594 9.270 23.927 1.00 91.94 209 TRP A N 1
ATOM 1717 C CA . TRP A 1 209 ? -11.563 9.246 24.962 1.00 91.94 209 TRP A CA 1
ATOM 1718 C C . TRP A 1 209 ? -10.188 9.611 24.399 1.00 91.94 209 TRP A C 1
ATOM 1720 O O . TRP A 1 209 ? -9.476 10.414 24.999 1.00 91.94 209 TRP A O 1
ATOM 1730 N N . LEU A 1 210 ? -9.808 9.038 23.252 1.00 88.81 210 LEU A N 1
ATOM 1731 C CA . LEU A 1 210 ? -8.536 9.350 22.608 1.00 88.81 210 LEU A CA 1
ATOM 1732 C C . LEU A 1 210 ? -8.481 10.825 22.210 1.00 88.81 210 LEU A C 1
ATOM 1734 O O . LEU A 1 210 ? -7.517 11.472 22.557 1.00 88.81 210 LEU A O 1
ATOM 1738 N N . GLU A 1 211 ? -9.504 11.405 21.599 1.00 84.56 211 GLU A N 1
ATOM 1739 C CA . GLU A 1 211 ? -9.527 12.825 21.222 1.00 84.56 211 GLU A CA 1
ATOM 1740 C C . GLU A 1 211 ? -9.311 13.760 22.421 1.00 84.56 211 GLU A C 1
ATOM 1742 O O . GLU A 1 211 ? -8.586 14.744 22.306 1.00 84.56 211 GLU A O 1
ATOM 1747 N N . VAL A 1 212 ? -9.867 13.422 23.589 1.00 84.44 212 VAL A N 1
ATOM 1748 C CA . VAL A 1 212 ? -9.699 14.214 24.820 1.00 84.44 212 VAL A CA 1
ATOM 1749 C C . VAL A 1 212 ? -8.332 13.998 25.487 1.00 84.44 212 VAL A C 1
ATOM 1751 O O . VAL A 1 212 ? -7.806 14.908 26.123 1.00 84.44 212 VAL A O 1
ATOM 1754 N N . ASN A 1 213 ? -7.744 12.803 25.376 1.00 82.56 213 ASN A N 1
ATOM 1755 C CA . ASN A 1 213 ? -6.558 12.407 26.157 1.00 82.56 213 ASN A CA 1
ATOM 1756 C C . ASN A 1 213 ? -5.281 12.237 25.315 1.00 82.56 213 ASN A C 1
ATOM 1758 O O . ASN A 1 213 ? -4.182 12.070 25.850 1.00 82.56 213 ASN A O 1
ATOM 1762 N N . GLN A 1 214 ? -5.404 12.262 23.993 1.00 71.81 214 GLN A N 1
ATOM 1763 C CA . GLN A 1 214 ? -4.322 12.147 23.032 1.00 71.81 214 GLN A CA 1
ATOM 1764 C C . GLN A 1 214 ? -3.877 13.550 22.626 1.00 71.81 214 GLN A C 1
ATOM 1766 O O . GLN A 1 214 ? -4.296 14.096 21.610 1.00 71.81 214 GLN A O 1
ATOM 1771 N N . ARG A 1 215 ? -2.951 14.118 23.400 1.00 60.09 215 ARG A N 1
ATOM 1772 C CA . ARG A 1 215 ? -2.242 15.360 23.054 1.00 60.09 215 ARG A CA 1
ATOM 1773 C C . ARG A 1 215 ? -1.199 15.130 21.956 1.00 60.09 215 ARG A C 1
ATOM 1775 O O . ARG A 1 215 ? -0.046 15.494 22.116 1.00 60.09 215 ARG A O 1
ATOM 1782 N N . LEU A 1 216 ? -1.555 14.472 20.849 1.00 52.84 216 LEU A N 1
ATOM 1783 C CA . LEU A 1 216 ? -0.587 14.097 19.800 1.00 52.84 216 LEU A CA 1
ATOM 1784 C C . LEU A 1 216 ? 0.141 15.291 19.166 1.00 52.84 216 LEU A C 1
ATOM 1786 O O . LEU A 1 216 ? 1.165 15.106 18.515 1.00 52.84 216 LEU A O 1
ATOM 1790 N N . PHE A 1 217 ? -0.358 16.499 19.398 1.00 42.53 217 PHE A N 1
ATOM 1791 C CA . PHE A 1 217 ? 0.338 17.742 19.141 1.00 42.53 217 PHE A CA 1
ATOM 1792 C C . PHE A 1 217 ? 0.353 18.502 20.457 1.00 42.53 217 PHE A C 1
ATOM 1794 O O . PHE A 1 217 ? -0.701 18.675 21.069 1.00 42.53 217 PHE A O 1
ATOM 1801 N N . GLY A 1 218 ? 1.547 18.867 20.927 1.00 40.50 218 GLY A N 1
ATOM 1802 C CA . GLY A 1 218 ? 1.694 19.647 22.145 1.00 40.50 218 GLY A CA 1
ATOM 1803 C C . GLY A 1 218 ? 0.768 20.853 22.077 1.00 40.50 218 GLY A C 1
ATOM 1804 O O . GLY A 1 218 ? 0.892 21.674 21.171 1.00 40.50 218 GLY A O 1
ATOM 1805 N N . GLU A 1 219 ? -0.171 20.941 23.015 1.00 38.97 219 GLU A N 1
ATOM 1806 C CA . GLU A 1 219 ? -0.775 22.221 23.349 1.00 38.97 219 GLU A CA 1
ATOM 1807 C C . GLU A 1 219 ? 0.404 23.111 23.744 1.00 38.97 219 GLU A C 1
ATOM 1809 O O . GLU A 1 219 ? 1.039 22.903 24.781 1.00 38.97 219 GLU A O 1
ATOM 1814 N N . VAL A 1 220 ? 0.782 24.030 22.855 1.00 37.84 220 VAL A N 1
ATOM 1815 C CA . VAL A 1 220 ? 1.680 25.120 23.212 1.00 37.84 220 VAL A CA 1
ATOM 1816 C C . VAL A 1 220 ? 0.900 25.922 24.242 1.00 37.84 220 VAL A C 1
ATOM 1818 O O . VAL A 1 220 ? 0.007 26.693 23.898 1.00 37.84 220 VAL A O 1
ATOM 1821 N N . ASN A 1 221 ? 1.169 25.658 25.519 1.00 31.19 221 ASN A N 1
ATOM 1822 C CA . ASN A 1 221 ? 0.702 26.502 26.603 1.00 31.19 221 ASN A CA 1
ATOM 1823 C C . ASN A 1 221 ? 1.325 27.880 26.380 1.00 31.19 221 ASN A C 1
ATOM 1825 O O . ASN A 1 221 ? 2.514 28.075 26.628 1.00 31.19 221 ASN A O 1
ATOM 1829 N N . TYR A 1 222 ? 0.527 28.817 25.882 1.00 34.53 222 TYR A N 1
ATOM 1830 C CA . TYR A 1 222 ? 0.808 30.231 26.051 1.00 34.53 222 TYR A CA 1
ATOM 1831 C C . TYR A 1 222 ? 0.348 30.602 27.467 1.00 34.53 222 TYR A C 1
ATOM 1833 O O . TYR A 1 222 ? -0.827 30.903 27.678 1.00 34.53 222 TYR A O 1
ATOM 1841 N N . GLU A 1 223 ? 1.262 30.489 28.435 1.00 33.66 223 GLU A N 1
ATOM 1842 C CA . GLU A 1 223 ? 1.214 31.275 29.679 1.00 33.66 223 GLU A CA 1
ATOM 1843 C C . GLU A 1 223 ? 1.938 32.610 29.476 1.00 33.66 223 GLU A C 1
ATOM 1845 O O . GLU A 1 223 ? 3.015 32.609 28.832 1.00 33.66 223 GLU A O 1
#

Sequence (223 aa):
MDELNLQLRLLIQEVCSYAPASRQYRQAVNNMLRVILRSGRIWRPRAGDVYEEICYEEALHKTMFNLTQTVCEKYDPSRGSFLAWFNTCLHNQYRDEIRAVQRDRSRRKSSWQGDEDEFDPLEHVAAPIDGNLLLETWKAFVCWIRNDPDGILQNCHIGSNKKANCQLMAHLRLLEGKEWQEIAREVGSSRGAITSHWCRKCEFLMREWLEVNQRLFGEVNYE